Protein 4W68 (pdb70)

Solvent-accessible surface area: 11948 Å² total; per-residue (Å²): 148,108,30,17,0,67,23,65,48,32,31,137,27,114,42,57,53,60,20,134,0,17,2,67,9,22,39,174,6,20,90,146,14,2,6,0,0,1,17,12,27,109,52,112,9,8,74,8,0,0,0,7,4,74,36,129,79,138,44,80,117,42,78,57,19,128,62,0,171,80,49,5,58,12,54,19,52,72,99,138,40,11,2,40,0,60,0,47,65,1,86,52,124,1,29,1,39,0,3,0,0,0,5,44,191,42,159,91,3,41,139,2,67,11,85,63,1,13,17,3,0,78,22,20,88,0,44,5,55,136,128,101,28,3,0,61,18,66,50,32,36,115,20,88,50,60,64,60,41,130,0,23,1,70,7,13,38,119,3,6,61,160,0,0,0,0,0,2,16,7,32,116,50,118,9,10,82,8,0,0,0,0,13,15,53,0,37,149,82,90,160,38,90,51,20,116,65,0,170,81,38,4,51,5,41,25,43,57,100,136,49,9,1,31,0,52,0,60,58,2,94,51,136,2,32,2,31,0,2,0,0,0,4,46,174,35,108,88,9,40,139,0,71,18,103,57,1,7,16,3,1,60,20,23,87,0,41,6,34,130

Structure (mmCIF, N/CA/C/O backbone):
data_4W68
#
_entry.id   4W68
#
_cell.length_a   66.893
_cell.length_b   72.044
_cell.length_c   116.103
_cell.angle_alpha   90.00
_cell.angle_beta   90.00
_cell.angle_gamma   90.00
#
_symmetry.space_group_name_H-M   'C 2 2 21'
#
loop_
_entity.id
_entity.type
_entity.pdbx_description
1 polymer 'Single domain antibody'
2 non-polymer 'SULFATE ION'
3 water water
#
loop_
_atom_site.group_PDB
_atom_site.id
_atom_site.type_symbol
_atom_site.label_atom_id
_atom_site.label_alt_id
_atom_site.label_comp_id
_atom_site.label_asym_id
_atom_site.label_entity_id
_atom_site.label_seq_id
_atom_site.pdbx_PDB_ins_code
_atom_site.Cartn_x
_atom_site.Cartn_y
_atom_site.Cartn_z
_atom_site.occupancy
_atom_site.B_iso_or_equiv
_atom_site.auth_seq_id
_atom_site.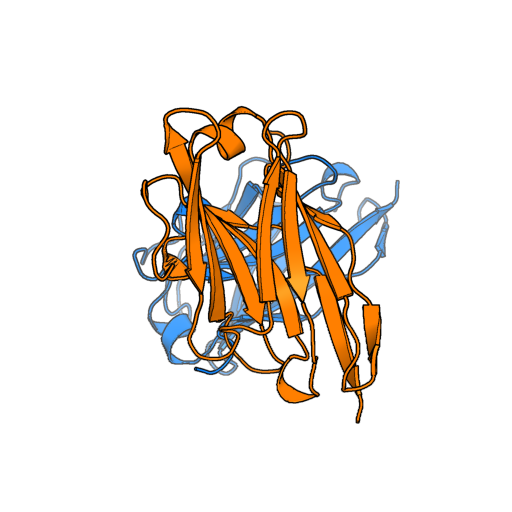auth_comp_id
_atom_site.auth_asym_id
_atom_site.auth_atom_id
_atom_site.pdbx_PDB_model_num
ATOM 1 N N . MET A 1 4 ? 16.914 30.325 8.338 1.00 31.03 0 MET B N 1
ATOM 2 C CA . MET A 1 4 ? 16.411 28.924 8.238 1.00 32.00 0 MET B CA 1
ATOM 3 C C . MET A 1 4 ? 16.090 28.418 9.640 1.00 30.76 0 MET B C 1
ATOM 4 O O . MET A 1 4 ? 16.934 28.493 10.539 1.00 29.82 0 MET B O 1
ATOM 9 N N . GLU A 1 5 ? 14.889 27.876 9.817 1.00 28.50 1 GLU B N 1
ATOM 10 C CA . GLU A 1 5 ? 14.485 27.315 11.101 1.00 29.62 1 GLU B CA 1
ATOM 11 C C . GLU A 1 5 ? 15.180 25.982 11.375 1.00 27.45 1 GLU B C 1
ATOM 12 O O . GLU A 1 5 ? 15.496 25.233 10.450 1.00 26.33 1 GLU B O 1
ATOM 18 N N . VAL A 1 6 ? 15.414 25.697 12.652 1.00 25.66 2 VAL B N 1
ATOM 19 C CA . VAL A 1 6 ? 16.062 24.455 13.071 1.00 25.14 2 VAL B CA 1
ATOM 20 C C . VAL A 1 6 ? 15.379 23.234 12.432 1.00 24.09 2 VAL B C 1
ATOM 21 O O . VAL A 1 6 ? 14.145 23.102 12.451 1.00 24.00 2 VAL B O 1
ATOM 25 N N . GLN A 1 7 ? 16.191 22.361 11.849 1.00 21.69 3 GLN B N 1
ATOM 26 C CA . GLN A 1 7 ? 15.650 21.194 11.171 1.00 21.39 3 GLN B CA 1
ATOM 27 C C . GLN A 1 7 ? 15.328 20.066 12.151 1.00 20.82 3 GLN B C 1
ATOM 28 O O . GLN A 1 7 ? 14.308 19.413 11.997 1.00 22.04 3 GLN B O 1
ATOM 34 N N . LEU A 1 8 ? 16.181 19.847 13.155 1.00 18.42 4 LEU B N 1
ATOM 35 C CA . LEU A 1 8 ? 16.088 18.633 13.979 1.00 17.37 4 LEU B CA 1
ATOM 36 C C . LEU A 1 8 ? 16.233 18.905 15.471 1.00 16.48 4 LEU B C 1
ATOM 37 O O . LEU A 1 8 ? 17.222 19.501 15.919 1.00 16.16 4 LEU B O 1
ATOM 42 N N . VAL A 1 9 ? 15.270 18.420 16.244 1.00 16.07 5 VAL B N 1
ATOM 43 C CA . VAL A 1 9 ? 15.234 18.671 17.697 1.00 16.25 5 VAL B CA 1
ATOM 44 C C . VAL A 1 9 ? 14.923 17.381 18.459 1.00 16.29 5 VAL B C 1
ATOM 45 O O . VAL A 1 9 ? 13.807 16.853 18.349 1.00 15.12 5 VAL B O 1
ATOM 49 N N . GLU A 1 10 ? 15.910 16.877 19.205 1.00 16.92 6 GLU B N 1
ATOM 50 C CA . GLU A 1 10 ? 15.738 15.684 20.037 1.00 18.14 6 GLU B CA 1
ATOM 51 C C . GLU A 1 10 ? 15.002 15.986 21.340 1.00 18.76 6 GLU B C 1
ATOM 52 O O . GLU A 1 10 ? 15.066 17.106 21.845 1.00 18.73 6 GLU B O 1
ATOM 58 N N . SER A 1 11 ? 14.323 14.964 21.877 1.00 18.42 7 SER B N 1
ATOM 59 C CA . SER A 1 11 ? 13.746 14.977 23.232 1.00 18.28 7 SER B CA 1
ATOM 60 C C . SER A 1 11 ? 14.043 13.611 23.887 1.00 18.04 7 SER B C 1
ATOM 61 O O . SER A 1 11 ? 14.293 12.620 23.185 1.00 16.20 7 SER B O 1
ATOM 64 N N . GLY A 1 12 ? 13.988 13.573 25.222 1.00 17.50 8 GLY B N 1
ATOM 65 C CA . GLY A 1 12 ? 14.185 12.342 25.984 1.00 17.30 8 GLY B CA 1
ATOM 66 C C . GLY A 1 12 ? 15.599 12.336 26.500 1.00 17.81 8 GLY B C 1
ATOM 67 O O . GLY A 1 12 ? 16.324 13.306 26.318 1.00 17.84 8 GLY B O 1
ATOM 68 N N . GLY A 1 13 ? 16.012 11.249 27.134 1.00 17.34 9 GLY B N 1
ATOM 69 C CA . GLY A 1 13 ? 17.409 11.142 27.580 1.00 16.99 9 GLY B CA 1
ATOM 70 C C . GLY A 1 13 ? 17.422 11.184 29.086 1.00 16.46 9 GLY B C 1
ATOM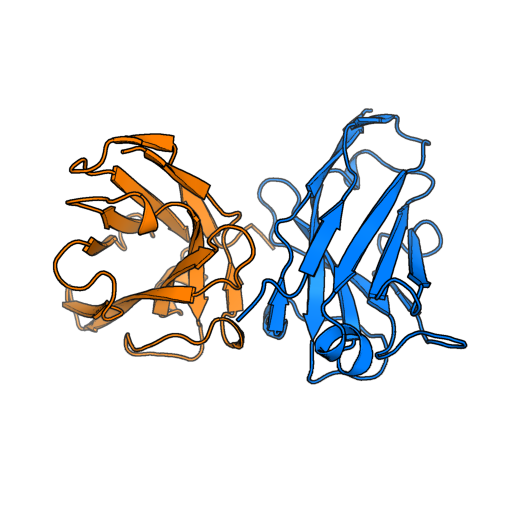 71 O O . GLY A 1 13 ? 16.443 11.581 29.699 1.00 17.38 9 GLY B O 1
ATOM 72 N N . GLY A 1 14 ? 18.505 10.752 29.699 1.00 16.79 10 GLY B N 1
ATOM 73 C CA . GLY A 1 14 ? 18.575 10.770 31.161 1.00 16.87 10 GLY B CA 1
ATOM 74 C C . GLY A 1 14 ? 19.278 9.546 31.711 1.00 17.09 10 GLY B C 1
ATOM 75 O O . GLY A 1 14 ? 19.911 8.785 30.964 1.00 16.75 10 GLY B O 1
ATOM 76 N N . LEU A 1 15 ? 19.145 9.340 33.015 1.00 16.86 11 LEU B N 1
ATOM 77 C CA . LEU A 1 15 ? 19.898 8.298 33.718 1.00 18.31 11 LEU B CA 1
ATOM 78 C C . LEU A 1 15 ? 19.035 7.060 33.965 1.00 18.21 11 LEU B C 1
ATOM 79 O O . LEU A 1 15 ? 17.948 7.177 34.526 1.00 18.27 11 LEU B O 1
ATOM 84 N N . VAL A 1 16 ? 19.500 5.890 33.519 1.00 18.11 12 VAL B N 1
ATOM 85 C CA . VAL A 1 16 ? 18.784 4.621 33.756 1.00 18.33 12 VAL B CA 1
ATOM 86 C C . VAL A 1 16 ? 19.732 3.523 34.262 1.00 19.01 12 VAL B C 1
ATOM 87 O O . VAL A 1 16 ? 20.944 3.708 34.266 1.00 18.37 12 VAL B O 1
ATOM 91 N N . GLN A 1 17 ? 19.188 2.389 34.700 1.00 20.09 13 GLN B N 1
ATOM 92 C CA . GLN A 1 17 ? 20.050 1.268 35.114 1.00 21.05 13 GLN B CA 1
ATOM 93 C C . GLN A 1 17 ? 20.110 0.191 34.033 1.00 19.90 13 GLN B C 1
ATOM 94 O O . GLN A 1 17 ? 19.220 0.100 33.188 1.00 19.11 13 GLN B O 1
ATOM 100 N N . ALA A 1 18 ? 21.181 -0.600 34.057 1.00 18.93 14 ALA B N 1
ATOM 101 C CA . ALA A 1 18 ? 21.330 -1.754 33.185 1.00 18.45 14 ALA B CA 1
ATOM 102 C C . ALA A 1 18 ? 20.029 -2.556 33.170 1.00 18.12 14 ALA B C 1
ATOM 103 O O . ALA A 1 18 ? 19.401 -2.748 34.210 1.00 18.18 14 ALA B O 1
ATOM 105 N N . GLY A 1 19 ? 19.609 -2.990 31.984 1.00 17.73 15 GLY B N 1
ATOM 106 C CA . GLY A 1 19 ? 18.354 -3.724 31.839 1.00 16.19 15 GLY B CA 1
ATOM 107 C C . GLY A 1 19 ? 17.155 -2.866 31.467 1.00 15.82 15 GLY B C 1
ATOM 108 O O . GLY A 1 19 ? 16.209 -3.360 30.864 1.00 15.90 15 GLY B O 1
ATOM 109 N N . ASP A 1 20 ? 17.203 -1.579 31.815 1.00 15.92 16 ASP B N 1
ATOM 110 C CA . ASP A 1 20 ? 16.104 -0.643 31.582 1.00 15.13 16 ASP B CA 1
ATOM 111 C C . ASP A 1 20 ? 15.873 -0.293 30.106 1.00 13.94 16 ASP B C 1
ATOM 112 O O . ASP A 1 20 ? 16.709 -0.560 29.239 1.00 12.99 16 ASP B O 1
ATOM 117 N N . SER A 1 21 ? 14.722 0.322 29.848 1.00 12.76 17 SER B N 1
ATOM 118 C CA . SER A 1 21 ? 14.396 0.879 28.540 1.00 11.98 17 SER B CA 1
ATOM 119 C C . SER A 1 21 ? 14.299 2.411 28.639 1.00 11.44 17 SER B C 1
ATOM 120 O O . SER A 1 21 ? 13.959 2.944 29.703 1.00 11.03 17 SER B O 1
ATOM 123 N N . LEU A 1 22 ? 14.591 3.089 27.523 1.00 10.88 18 LEU B N 1
ATOM 124 C CA . LEU A 1 22 ? 14.495 4.544 27.405 1.00 10.63 18 LEU B CA 1
ATOM 125 C C . LEU A 1 22 ? 14.119 4.888 25.972 1.00 10.39 18 LEU B C 1
ATOM 126 O O . LEU A 1 22 ? 14.686 4.330 25.027 1.00 10.14 18 LEU B O 1
ATOM 131 N N . ARG A 1 23 ? 13.196 5.831 25.807 1.00 10.28 19 ARG B N 1
ATOM 132 C CA . ARG A 1 23 ? 12.783 6.248 24.472 1.00 10.69 19 ARG B CA 1
ATOM 133 C C . ARG A 1 23 ? 13.340 7.627 24.115 1.00 10.45 19 ARG B C 1
ATOM 134 O O . ARG A 1 23 ? 13.183 8.574 24.870 1.00 10.47 19 ARG B O 1
ATOM 142 N N . LEU A 1 24 ? 13.975 7.737 22.958 1.00 10.13 20 LEU B N 1
ATOM 143 C CA . LEU A 1 24 ? 14.325 9.043 22.418 1.00 10.26 20 LEU B CA 1
ATOM 144 C C . LEU A 1 24 ? 13.341 9.359 21.311 1.00 10.33 20 LEU B C 1
ATOM 145 O O . LEU A 1 24 ? 12.721 8.458 20.731 1.00 10.28 20 LEU B O 1
ATOM 150 N N . SER A 1 25 ? 13.159 10.638 21.049 1.00 10.61 21 SER B N 1
ATOM 151 C CA . SER A 1 25 ? 12.416 11.056 19.856 1.00 11.24 21 SER B CA 1
ATOM 152 C C . SER A 1 25 ? 13.032 12.322 19.300 1.00 11.32 21 SER B C 1
ATOM 153 O O . SER A 1 25 ? 13.821 12.972 19.987 1.00 11.86 21 SER B O 1
ATOM 156 N N . ALA A 1 26 ? 12.666 12.667 18.066 1.00 11.86 22 ALA B N 1
ATOM 157 C CA . ALA A 1 26 ? 13.091 13.910 17.432 1.00 12.57 22 ALA B CA 1
ATOM 158 C C . ALA A 1 26 ? 12.065 14.393 16.418 1.00 13.50 22 ALA B C 1
ATOM 159 O O . ALA A 1 26 ? 11.495 13.596 15.681 1.00 13.69 22 ALA B O 1
ATOM 161 N N . THR A 1 27 ? 11.843 15.704 16.374 1.00 14.39 23 THR B N 1
ATOM 162 C CA . THR A 1 27 ? 11.017 16.300 15.334 1.00 15.41 23 THR B CA 1
ATOM 163 C C . THR A 1 27 ? 11.888 16.809 14.195 1.00 16.18 23 THR B C 1
ATOM 164 O O . THR A 1 27 ? 13.032 17.204 14.407 1.00 16.64 23 THR B O 1
ATOM 168 N N . ALA A 1 28 ? 11.352 16.775 12.983 1.00 16.85 24 ALA B N 1
ATOM 169 C CA . ALA A 1 28 ? 12.018 17.396 11.847 1.00 18.10 24 ALA B CA 1
ATOM 170 C C . ALA A 1 28 ? 11.019 18.310 11.166 1.00 19.55 24 ALA B C 1
ATOM 171 O O . ALA A 1 28 ? 9.821 18.057 11.240 1.00 19.40 24 ALA B O 1
ATOM 173 N N . SER A 1 29 ? 11.499 19.363 10.500 1.00 20.94 25 SER B N 1
ATOM 174 C CA . SER A 1 29 ? 10.622 20.171 9.653 1.00 22.48 25 SER B CA 1
ATOM 175 C C . SER A 1 29 ? 10.013 19.246 8.606 1.00 22.89 25 SER B C 1
ATOM 176 O O . SER A 1 29 ? 10.615 18.220 8.268 1.00 22.70 25 SER B O 1
ATOM 179 N N . GLY A 1 30 ? 8.829 19.598 8.100 1.00 22.43 26 GLY B N 1
ATOM 180 C CA . GLY A 1 30 ? 8.142 18.782 7.089 1.00 21.82 26 GLY B CA 1
ATOM 181 C C . GLY A 1 30 ? 8.995 18.464 5.875 1.00 22.23 26 GLY B C 1
ATOM 182 O O . GLY A 1 30 ? 9.016 17.316 5.398 1.00 21.85 26 GLY B O 1
ATOM 183 N N . ARG A 1 31 ? 9.699 19.481 5.375 1.00 21.96 27 ARG B N 1
ATOM 184 C CA . ARG A 1 31 ? 10.561 19.336 4.200 1.00 22.71 27 ARG B CA 1
ATOM 185 C C . ARG A 1 31 ? 11.710 18.357 4.423 1.00 21.23 27 ARG B C 1
ATOM 186 O O . ARG A 1 31 ? 11.937 17.475 3.596 1.00 20.17 27 ARG B O 1
ATOM 194 N N . THR A 1 32 ? 12.423 18.511 5.540 1.00 19.38 28 THR B N 1
ATOM 195 C CA . THR A 1 32 ? 13.516 17.607 5.868 1.00 18.65 28 THR B CA 1
ATOM 196 C C . THR A 1 32 ? 13.013 16.188 6.123 1.00 17.96 28 THR B C 1
ATOM 197 O O . THR A 1 32 ? 13.626 15.223 5.656 1.00 17.70 28 THR B O 1
ATOM 201 N N . PHE A 1 33 ? 11.888 16.067 6.834 1.00 16.97 29 PHE B N 1
ATOM 202 C CA . PHE A 1 33 ? 11.342 14.749 7.160 1.00 16.66 29 PHE B CA 1
ATOM 203 C C . PHE A 1 33 ? 11.041 13.963 5.879 1.00 16.38 29 PHE B C 1
ATOM 204 O O . PHE A 1 33 ? 11.438 12.800 5.745 1.00 15.47 29 PHE B O 1
ATOM 212 N N . SER A 1 34 ? 10.350 14.606 4.943 1.00 15.68 30 SER B N 1
ATOM 213 C CA . SER A 1 34 ? 9.892 13.924 3.729 1.00 16.17 30 SER B CA 1
ATOM 214 C C . SER A 1 34 ? 11.008 13.680 2.711 1.00 16.29 30 SER B C 1
ATOM 215 O O . SER A 1 34 ? 10.854 12.854 1.815 1.00 16.54 30 SER B O 1
ATOM 218 N N . ARG A 1 35 ? 12.125 14.400 2.849 1.00 16.80 31 ARG B N 1
ATOM 219 C CA . ARG A 1 35 ? 13.224 14.340 1.880 1.00 16.97 31 ARG B CA 1
ATOM 220 C C . ARG A 1 35 ? 14.456 13.556 2.327 1.00 16.27 31 ARG B C 1
ATOM 221 O O . ARG A 1 35 ? 15.392 13.376 1.547 1.00 16.32 31 ARG B O 1
ATOM 229 N N . ALA A 1 36 ? 14.484 13.121 3.578 1.00 15.09 32 ALA B N 1
ATOM 230 C CA . ALA A 1 36 ? 15.683 12.482 4.109 1.00 14.16 32 ALA B CA 1
ATOM 231 C C . ALA A 1 36 ? 15.418 11.107 4.699 1.00 13.64 32 ALA B C 1
ATOM 232 O O . ALA A 1 36 ? 14.308 10.810 5.153 1.00 13.32 32 ALA B O 1
ATOM 234 N N . VAL A 1 37 ? 16.448 10.268 4.663 1.00 12.62 33 VAL B N 1
ATOM 235 C CA . VAL A 1 37 ? 16.515 9.074 5.502 1.00 12.40 33 VAL B CA 1
ATOM 236 C C . VAL A 1 37 ? 16.903 9.622 6.882 1.00 12.30 33 VAL B C 1
ATOM 237 O O . VAL A 1 37 ? 17.883 10.362 6.988 1.00 12.28 33 VAL B O 1
ATOM 241 N N . MET A 1 38 ? 16.111 9.293 7.904 1.00 12.89 34 MET B N 1
ATOM 242 C CA . MET A 1 38 ? 16.343 9.708 9.302 1.00 13.43 34 MET B CA 1
ATOM 243 C C . MET A 1 38 ? 17.097 8.611 10.049 1.00 12.12 34 MET B C 1
ATOM 244 O O . MET A 1 38 ? 16.841 7.415 9.859 1.00 11.60 34 MET B O 1
ATOM 249 N N . GLY A 1 39 ? 18.002 9.027 10.925 1.00 11.09 35 GLY B N 1
ATOM 250 C CA . GLY A 1 39 ? 18.856 8.097 11.652 1.00 10.46 35 GLY B CA 1
ATOM 251 C C . GLY A 1 39 ? 19.227 8.560 13.047 1.00 10.04 35 GLY B C 1
ATOM 252 O O . GLY A 1 39 ? 19.004 9.736 13.418 1.00 9.72 35 GLY B O 1
ATOM 253 N N . TRP A 1 40 ? 19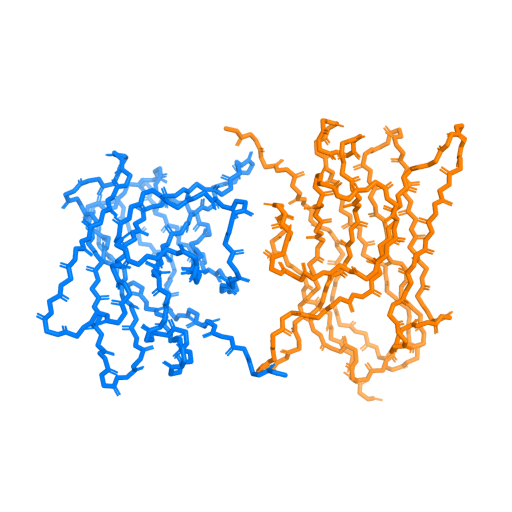.798 7.627 13.810 1.00 9.59 36 TRP B N 1
ATOM 254 C CA . TRP A 1 40 ? 20.389 7.903 15.119 1.00 9.54 36 TRP B CA 1
ATOM 255 C C . TRP A 1 40 ? 21.837 7.522 15.171 1.00 9.37 36 TRP B C 1
ATOM 256 O O . TRP A 1 40 ? 22.253 6.522 14.586 1.00 8.99 36 TRP B O 1
ATOM 267 N N . PHE A 1 41 ? 22.615 8.346 15.864 1.00 9.31 37 PHE B N 1
ATOM 268 C CA . PHE A 1 41 ? 24.025 8.104 16.114 1.00 9.75 37 PHE B CA 1
ATOM 269 C C . PHE A 1 41 ? 24.271 8.215 17.615 1.00 10.12 37 PHE B C 1
ATOM 270 O O . PHE A 1 41 ? 23.435 8.729 18.357 1.00 10.20 37 PHE B O 1
ATOM 278 N N . ARG A 1 42 ? 25.418 7.743 18.069 1.00 11.22 38 ARG B N 1
ATOM 279 C CA . ARG A 1 42 ? 25.813 7.953 19.460 1.00 11.93 38 ARG B CA 1
ATOM 280 C C . ARG A 1 42 ? 27.308 8.184 19.563 1.00 12.51 38 ARG B C 1
ATOM 281 O O . ARG A 1 42 ? 28.088 7.514 18.896 1.00 12.23 38 ARG B O 1
ATOM 289 N N . GLN A 1 43 ? 27.666 9.131 20.414 1.00 13.37 39 GLN B N 1
ATOM 290 C CA . GLN A 1 43 ? 29.030 9.502 20.694 1.00 13.70 39 GLN B CA 1
ATOM 291 C C . GLN A 1 43 ? 29.412 9.147 22.145 1.00 13.04 39 GLN B C 1
ATOM 292 O O . GLN A 1 43 ? 29.103 9.854 23.039 1.00 12.53 39 GLN B O 1
ATOM 298 N N . ALA A 1 44 ? 30.051 8.011 22.298 1.00 12.34 40 ALA B N 1
ATOM 299 C CA . ALA A 1 44 ? 30.503 7.595 23.613 1.00 12.58 40 ALA B CA 1
ATOM 300 C C . ALA A 1 44 ? 31.673 8.487 24.041 1.00 13.11 40 ALA B C 1
ATOM 301 O O . ALA A 1 44 ? 32.353 9.083 23.183 1.00 12.44 40 ALA B O 1
ATOM 303 N N . PRO A 1 45 ? 31.920 8.574 25.368 1.00 13.41 41 PRO B N 1
ATOM 304 C CA . PRO A 1 45 ? 33.039 9.342 25.893 1.00 13.22 41 PRO B CA 1
ATOM 305 C C . PRO A 1 45 ? 34.344 9.056 25.145 1.00 12.91 41 PRO B C 1
ATOM 306 O O . PRO A 1 45 ? 34.745 7.903 25.013 1.00 12.44 41 PRO B O 1
ATOM 310 N N . GLY A 1 46 ? 34.977 10.103 24.629 1.00 12.79 42 GLY B N 1
ATOM 311 C CA . GLY A 1 46 ? 36.267 9.958 23.946 1.00 13.39 42 GLY B CA 1
ATOM 312 C C . GLY A 1 46 ? 36.215 9.390 22.531 1.00 13.87 42 GLY B C 1
ATOM 313 O O . GLY A 1 46 ? 37.254 9.259 21.882 1.00 13.57 42 GLY B O 1
ATOM 314 N N . LYS A 1 47 ? 35.017 9.059 22.039 1.00 14.35 43 LYS B N 1
ATOM 315 C CA . LYS A 1 47 ? 34.874 8.372 20.742 1.00 15.24 43 LYS B CA 1
ATOM 316 C C . LYS A 1 47 ? 34.122 9.224 19.723 1.00 14.76 43 LYS B C 1
ATOM 317 O O . LYS A 1 47 ? 33.320 10.078 20.099 1.00 14.50 43 LYS B O 1
ATOM 323 N N . GLU A 1 48 ? 34.358 8.974 18.439 1.00 14.89 44 GLU B N 1
ATOM 324 C CA . GLU A 1 48 ? 33.569 9.623 17.370 1.00 15.33 44 GLU B CA 1
ATOM 325 C C . GLU A 1 48 ? 32.131 9.127 17.371 1.00 15.01 44 GLU B C 1
ATOM 326 O O . GLU A 1 48 ? 31.863 8.017 17.854 1.00 15.51 44 GLU B O 1
ATOM 332 N N . ARG A 1 49 ? 31.201 9.930 16.851 1.00 14.93 45 ARG B N 1
ATOM 333 C CA . ARG A 1 49 ? 29.809 9.467 16.753 1.00 14.59 45 ARG B CA 1
ATOM 334 C C . ARG A 1 49 ? 29.700 8.290 15.782 1.00 14.45 45 ARG B C 1
ATOM 335 O O . ARG A 1 49 ? 30.261 8.322 14.671 1.00 14.08 45 ARG B O 1
ATOM 343 N N . GLU A 1 50 ? 29.027 7.244 16.247 1.00 13.59 46 GLU B N 1
ATOM 344 C CA . GLU A 1 50 ? 28.867 5.997 15.498 1.00 13.71 46 GLU B CA 1
ATOM 345 C C . GLU A 1 50 ? 27.397 5.732 15.118 1.00 11.95 46 GLU B C 1
ATOM 346 O O . GLU A 1 50 ? 26.493 6.049 15.879 1.00 11.97 46 GLU B O 1
ATOM 352 N N . PHE A 1 51 ? 27.176 5.162 13.939 1.00 10.74 47 PHE B N 1
ATOM 353 C CA . PHE A 1 51 ? 25.832 4.826 13.465 1.00 9.86 47 PHE B CA 1
ATOM 354 C C . PHE A 1 51 ? 25.094 3.873 14.415 1.00 9.28 47 PHE B C 1
ATOM 355 O O . PHE A 1 51 ? 25.679 2.904 14.912 1.00 8.82 47 PHE B O 1
ATOM 363 N N . VAL A 1 52 ? 23.816 4.176 14.677 1.00 8.85 48 VAL B N 1
ATOM 364 C CA . VAL A 1 52 ? 22.943 3.321 15.498 1.00 8.48 48 VAL B CA 1
ATOM 365 C C . VAL A 1 52 ? 21.824 2.652 14.669 1.00 8.25 48 VAL B C 1
ATOM 366 O O . VAL A 1 52 ? 21.775 1.424 14.570 1.00 7.98 48 VAL B O 1
ATOM 370 N N . ALA A 1 53 ? 20.957 3.445 14.045 1.00 7.98 49 ALA B N 1
ATOM 371 C CA . ALA A 1 53 ? 19.865 2.891 13.233 1.00 7.97 49 ALA B CA 1
ATOM 372 C C . ALA A 1 53 ? 19.404 3.948 12.248 1.00 8.04 49 ALA B C 1
ATOM 373 O O . ALA A 1 53 ? 19.675 5.138 12.437 1.00 8.05 49 ALA B O 1
ATOM 375 N N . ALA A 1 54 ? 18.728 3.506 11.196 1.00 7.92 50 ALA B N 1
ATOM 376 C CA . ALA A 1 54 ? 18.121 4.409 10.230 1.00 8.06 50 ALA B CA 1
ATOM 377 C C . ALA A 1 54 ? 16.774 3.868 9.766 1.00 8.04 50 ALA B C 1
ATOM 378 O O . ALA A 1 54 ? 16.502 2.642 9.843 1.00 7.81 50 ALA B O 1
ATOM 380 N N . ILE A 1 55 ? 15.930 4.785 9.292 1.00 8.02 51 ILE B N 1
ATOM 381 C CA . ILE A 1 55 ? 14.606 4.440 8.808 1.00 8.25 51 ILE B CA 1
ATOM 382 C C . ILE A 1 55 ? 14.246 5.344 7.621 1.00 8.38 51 ILE B C 1
ATOM 383 O O . ILE A 1 55 ? 14.500 6.545 7.639 1.00 8.52 51 ILE B O 1
ATOM 388 N N . SER A 1 56 ? 13.684 4.753 6.579 1.00 8.47 52 SER B N 1
ATOM 389 C CA . SER A 1 56 ? 13.317 5.483 5.382 1.00 8.53 52 SER B CA 1
ATOM 390 C C . SER A 1 56 ? 11.862 5.202 5.072 1.00 8.62 52 SER B C 1
ATOM 391 O O . SER A 1 56 ? 11.396 4.074 5.253 1.00 8.74 52 SER B O 1
ATOM 394 N N . ALA A 1 57 ? 11.143 6.221 4.604 1.00 8.82 53 ALA B N 1
ATOM 395 C CA . ALA A 1 57 ? 9.769 6.044 4.132 1.00 8.95 53 ALA B CA 1
ATOM 396 C C . ALA A 1 57 ? 9.771 5.137 2.902 1.00 8.98 53 ALA B C 1
ATOM 397 O O . ALA A 1 57 ? 10.699 5.201 2.094 1.00 8.88 53 ALA B O 1
ATOM 399 N N . ALA A 1 58 ? 8.764 4.269 2.795 1.00 8.87 54 ALA B N 1
ATOM 400 C CA . ALA A 1 58 ? 8.501 3.496 1.568 1.00 8.91 54 ALA B CA 1
ATOM 401 C C . ALA A 1 58 ? 7.042 3.763 1.152 1.00 8.95 54 ALA B C 1
ATOM 402 O O . ALA A 1 58 ? 6.326 4.450 1.877 1.00 9.02 54 ALA B O 1
ATOM 404 N N . PRO A 1 59 ? 6.601 3.258 -0.020 1.00 8.93 55 PRO B N 1
ATOM 405 C CA . PRO A 1 59 ? 5.245 3.612 -0.474 1.00 8.82 55 PRO B CA 1
ATOM 406 C C . PRO A 1 59 ? 4.134 3.227 0.499 1.00 8.92 55 PRO B C 1
ATOM 407 O O . PRO A 1 59 ? 4.163 2.133 1.073 1.00 8.64 55 PRO B O 1
ATOM 411 N N . GLY A 1 60 ? 3.184 4.147 0.684 1.00 8.87 56 GLY B N 1
ATOM 412 C CA . GLY A 1 60 ? 2.048 3.960 1.594 1.00 8.76 56 GLY B CA 1
ATOM 413 C C . GLY A 1 60 ? 2.448 4.162 3.041 1.00 8.69 56 GLY B C 1
ATOM 414 O O . GLY A 1 60 ? 3.153 5.116 3.374 1.00 8.50 56 GLY B O 1
ATOM 415 N N . THR A 1 61 ? 2.007 3.265 3.912 1.00 8.60 57 THR B N 1
ATOM 416 C CA . THR A 1 61 ? 2.378 3.358 5.340 1.00 8.87 57 THR B CA 1
ATOM 417 C C . THR A 1 61 ? 3.735 2.692 5.623 1.00 8.79 57 THR B C 1
ATOM 418 O O . THR A 1 61 ? 4.166 2.589 6.785 1.00 9.09 57 THR B O 1
ATOM 422 N N . ALA A 1 62 ? 4.404 2.229 4.572 1.00 8.60 58 ALA B N 1
ATOM 423 C CA . ALA A 1 62 ? 5.588 1.371 4.734 1.00 8.58 58 ALA B CA 1
ATOM 424 C C . ALA A 1 62 ? 6.826 2.156 5.174 1.00 8.68 58 ALA B C 1
ATOM 425 O O . ALA A 1 62 ? 6.930 3.350 4.910 1.00 8.56 58 ALA B O 1
ATOM 427 N N . TYR A 1 63 ? 7.750 1.457 5.842 1.00 8.81 59 TYR B N 1
ATOM 428 C CA . TYR A 1 63 ? 9.053 1.978 6.193 1.00 8.82 59 TYR B CA 1
ATOM 429 C C . TYR A 1 63 ? 10.087 0.861 6.063 1.00 8.77 59 TYR B C 1
ATOM 430 O O . TYR A 1 63 ? 9.766 -0.312 6.252 1.00 8.45 59 TYR B O 1
ATOM 439 N N . TYR A 1 64 ? 11.324 1.233 5.734 1.00 8.47 60 TYR B N 1
ATOM 440 C CA . TYR A 1 64 ? 12.420 0.288 5.786 1.00 8.36 60 TYR B CA 1
ATOM 441 C C . TYR A 1 64 ? 13.315 0.670 6.959 1.00 8.30 60 TYR B C 1
ATOM 442 O O . TYR A 1 64 ? 13.562 1.840 7.183 1.00 8.31 60 TYR B O 1
ATOM 451 N N . ALA A 1 65 ? 13.772 -0.314 7.726 1.00 8.20 61 ALA B N 1
ATOM 452 C CA . ALA A 1 65 ? 14.591 -0.025 8.903 1.00 8.35 61 ALA B CA 1
ATOM 453 C C . ALA A 1 65 ? 15.879 -0.816 8.806 1.00 8.48 61 ALA B C 1
ATOM 454 O O . ALA A 1 65 ? 15.881 -1.939 8.285 1.00 8.23 61 ALA B O 1
ATOM 456 N N . PHE A 1 66 ? 16.970 -0.225 9.300 1.00 8.65 62 PHE B N 1
ATOM 457 C CA . PHE A 1 66 ? 18.299 -0.854 9.280 1.00 9.04 62 PHE B CA 1
ATOM 458 C C . PHE A 1 66 ? 19.042 -0.512 10.575 1.00 9.16 62 PHE B C 1
ATOM 459 O O . PHE A 1 66 ? 19.118 0.671 10.962 1.00 9.13 62 PHE B O 1
ATOM 467 N N . TYR A 1 67 ? 19.597 -1.535 11.225 1.00 9.19 63 TYR B N 1
ATOM 468 C CA . TYR A 1 67 ? 20.270 -1.384 12.510 1.00 9.59 63 TYR B CA 1
ATOM 469 C C . TYR A 1 67 ? 21.735 -1.804 12.438 1.00 10.18 63 TYR B C 1
ATOM 470 O O . TYR A 1 67 ? 22.089 -2.773 11.740 1.00 9.77 63 TYR B O 1
ATOM 479 N N . ALA A 1 68 ? 22.571 -1.075 13.172 1.00 10.41 64 ALA B N 1
ATOM 480 C CA . ALA A 1 68 ? 23.939 -1.497 13.446 1.00 11.33 64 ALA B CA 1
ATOM 481 C C . ALA A 1 68 ? 23.938 -2.782 14.269 1.00 11.77 64 ALA B C 1
ATOM 482 O O . ALA 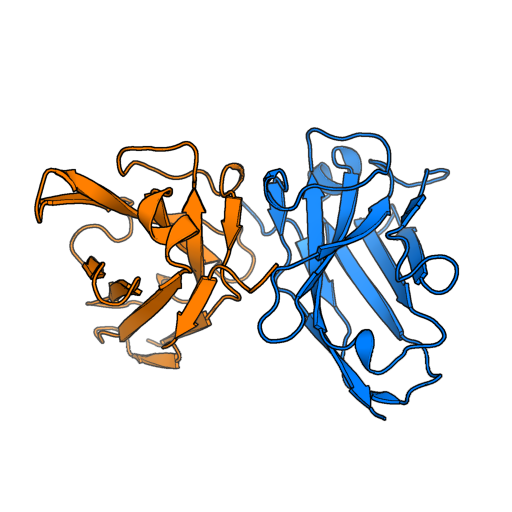A 1 68 ? 23.024 -3.025 15.070 1.00 11.69 64 ALA B O 1
ATOM 484 N N . ASP A 1 69 ? 24.966 -3.605 14.071 1.00 12.74 65 ASP B N 1
ATOM 485 C CA . ASP A 1 69 ? 25.080 -4.912 14.768 1.00 13.36 65 ASP B CA 1
ATOM 486 C C . ASP A 1 69 ? 25.062 -4.801 16.293 1.00 13.25 65 ASP B C 1
ATOM 487 O O . ASP A 1 69 ? 24.496 -5.656 16.980 1.00 13.07 65 ASP B O 1
ATOM 492 N N . SER A 1 70 ? 25.650 -3.730 16.817 1.00 13.30 66 SER B N 1
ATOM 493 C CA . SER A 1 70 ? 25.768 -3.523 18.284 1.00 13.33 66 SER B CA 1
ATOM 494 C C . SER A 1 70 ? 24.436 -3.308 19.017 1.00 13.39 66 SER B C 1
ATOM 495 O O . SER A 1 70 ? 24.372 -3.456 20.236 1.00 13.54 66 SER B O 1
ATOM 498 N N . VAL A 1 71 ? 23.382 -2.936 18.283 1.00 13.03 67 VAL B N 1
ATOM 499 C CA . VAL A 1 71 ? 22.087 -2.604 18.894 1.00 13.46 67 VAL B CA 1
ATOM 500 C C . VAL A 1 71 ? 20.918 -3.426 18.318 1.00 14.14 67 VAL B C 1
ATOM 501 O O . VAL A 1 71 ? 19.787 -3.322 18.771 1.00 14.19 67 VAL 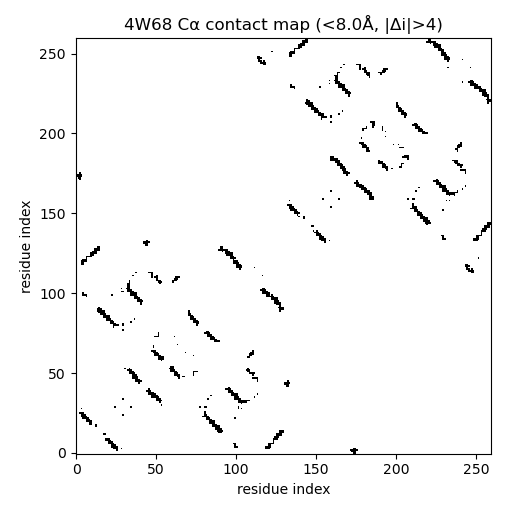B O 1
ATOM 505 N N . ARG A 1 72 ? 21.222 -4.225 17.306 1.00 15.78 68 ARG B N 1
ATOM 506 C CA . ARG A 1 72 ? 20.290 -5.135 16.644 1.00 16.55 68 ARG B CA 1
ATOM 507 C C . ARG A 1 72 ? 19.394 -5.861 17.668 1.00 15.78 68 ARG B C 1
ATOM 508 O O . ARG A 1 72 ? 19.894 -6.413 18.645 1.00 14.92 68 ARG B O 1
ATOM 516 N N . GLY A 1 73 ? 18.082 -5.860 17.453 1.00 14.50 69 GLY B N 1
ATOM 517 C CA . GLY A 1 73 ? 17.179 -6.601 18.339 1.00 13.86 69 GLY B CA 1
ATOM 518 C C . GLY A 1 73 ? 16.734 -5.857 19.588 1.00 13.63 69 GLY B C 1
ATOM 519 O O . GLY A 1 73 ? 15.562 -5.938 19.977 1.00 13.98 69 GLY B O 1
ATOM 520 N N . ARG A 1 74 ? 17.659 -5.122 20.208 1.00 12.66 70 ARG B N 1
ATOM 521 C CA . ARG A 1 74 ? 17.396 -4.434 21.472 1.00 12.37 70 ARG B CA 1
ATOM 522 C C . ARG A 1 74 ? 16.721 -3.079 21.262 1.00 11.87 70 ARG B C 1
ATOM 523 O O . ARG A 1 74 ? 16.038 -2.604 22.156 1.00 11.76 70 ARG B O 1
ATOM 531 N N . PHE A 1 75 ? 16.940 -2.450 20.101 1.00 11.54 71 PHE B N 1
ATOM 532 C CA . PHE A 1 75 ? 16.385 -1.110 19.818 1.00 11.35 71 PHE B CA 1
ATOM 533 C C . PHE A 1 75 ? 15.347 -1.228 18.707 1.00 11.49 71 PHE B C 1
ATOM 534 O O . PHE A 1 75 ? 15.438 -2.130 17.878 1.00 11.80 71 PHE B O 1
ATOM 542 N N . SER A 1 76 ? 14.372 -0.320 18.685 1.00 11.21 72 SER B N 1
ATOM 543 C CA . SER A 1 76 ? 13.375 -0.271 17.611 1.00 11.13 72 SER B CA 1
ATOM 544 C C . SER A 1 76 ? 13.265 1.185 17.173 1.00 10.51 72 SER B C 1
ATOM 545 O O . SER A 1 76 ? 13.061 2.076 17.991 1.00 10.20 72 SER B O 1
ATOM 548 N N . ILE A 1 77 ? 13.411 1.408 15.880 1.00 9.79 73 ILE B N 1
ATOM 549 C CA . ILE A 1 77 ? 13.275 2.731 15.318 1.00 9.52 73 ILE B CA 1
ATOM 550 C C . ILE A 1 77 ? 11.919 2.790 14.625 1.00 9.47 73 ILE B C 1
ATOM 551 O O . ILE A 1 77 ? 11.445 1.779 14.093 1.00 9.36 73 ILE B O 1
ATOM 556 N N . SER A 1 78 ? 11.284 3.958 14.669 1.00 9.55 74 SER B N 1
ATOM 557 C CA . SER A 1 78 ? 9.966 4.154 14.060 1.00 10.02 74 SER B CA 1
ATOM 558 C C . SER A 1 78 ? 9.779 5.623 13.727 1.00 10.31 74 SER B C 1
ATOM 559 O O . SER A 1 78 ? 10.549 6.460 14.173 1.00 10.74 74 SER B O 1
ATOM 562 N N . ALA A 1 79 ? 8.774 5.920 12.911 1.00 10.85 75 ALA B N 1
ATOM 563 C CA . ALA A 1 79 ? 8.480 7.299 12.507 1.00 11.00 75 ALA B CA 1
ATOM 564 C C . ALA A 1 79 ? 6.984 7.477 12.333 1.00 11.79 75 ALA B C 1
ATOM 565 O O . ALA A 1 79 ? 6.246 6.500 12.090 1.00 11.29 75 ALA B O 1
ATOM 567 N N . ASP A 1 80 ? 6.543 8.728 12.462 1.00 12.71 76 ASP B N 1
ATOM 568 C CA . ASP A 1 80 ? 5.143 9.099 12.347 1.00 14.06 76 ASP B CA 1
ATOM 569 C C . ASP A 1 80 ? 5.108 10.390 11.545 1.00 14.97 76 ASP B C 1
ATOM 570 O O . ASP A 1 80 ? 5.481 11.450 12.058 1.00 15.11 76 ASP B O 1
ATOM 575 N N . SER A 1 81 ? 4.689 10.298 10.285 1.00 16.03 77 SER B N 1
ATOM 576 C CA . SER A 1 81 ? 4.734 11.455 9.385 1.00 17.73 77 SER B CA 1
ATOM 577 C C . SER A 1 81 ? 3.675 12.513 9.721 1.00 18.09 77 SER B C 1
ATOM 578 O O . SER A 1 81 ? 3.840 13.673 9.377 1.00 19.33 77 SER B O 1
ATOM 581 N N . ALA A 1 82 ? 2.610 12.117 10.404 1.00 18.84 78 ALA B N 1
ATOM 582 C CA . ALA A 1 82 ? 1.594 13.077 10.859 1.00 19.84 78 ALA B CA 1
ATOM 583 C C . ALA A 1 82 ? 2.201 14.057 11.861 1.00 19.98 78 ALA B C 1
ATOM 584 O O . ALA A 1 82 ? 1.745 15.199 11.983 1.00 20.45 78 ALA B O 1
ATOM 586 N N . LYS A 1 83 ? 3.248 13.615 12.555 1.00 18.98 79 LYS B N 1
ATOM 587 C CA . LYS A 1 83 ? 3.918 14.448 13.546 1.00 18.69 79 LYS B CA 1
ATOM 588 C C . LYS A 1 83 ? 5.335 14.822 13.165 1.00 17.39 79 LYS B C 1
ATOM 589 O O . LYS A 1 83 ? 6.047 15.393 13.988 1.00 17.90 79 LYS B O 1
ATOM 595 N N . ASN A 1 84 ? 5.747 14.487 11.940 1.00 16.31 80 ASN B N 1
ATOM 596 C CA . ASN A 1 84 ? 7.151 14.602 11.500 1.00 15.56 80 ASN B CA 1
ATOM 597 C C . ASN A 1 84 ? 8.142 14.193 12.593 1.00 14.84 80 ASN B C 1
ATOM 598 O O . ASN A 1 84 ? 9.128 14.888 12.834 1.00 14.48 80 ASN B O 1
ATOM 603 N N . THR A 1 85 ? 7.868 13.077 13.266 1.00 14.04 81 THR B N 1
ATOM 604 C CA . THR A 1 85 ? 8.703 12.646 14.380 1.00 13.45 81 THR B CA 1
ATOM 605 C C . THR A 1 85 ? 9.345 11.279 14.115 1.00 13.13 81 THR B C 1
ATOM 606 O O . THR A 1 85 ? 8.747 10.417 13.466 1.00 13.40 81 THR B O 1
ATOM 610 N N . VAL A 1 86 ? 10.582 11.105 14.569 1.00 12.46 82 VAL B N 1
ATOM 611 C CA . VAL A 1 86 ? 11.243 9.793 14.526 1.00 12.06 82 VAL B CA 1
ATOM 612 C C . VAL A 1 86 ? 11.484 9.386 15.982 1.00 11.63 82 VAL B C 1
ATOM 613 O O . VAL A 1 86 ? 11.676 10.246 16.850 1.00 11.00 82 VAL B O 1
ATOM 617 N N . TYR A 1 87 ? 11.435 8.088 16.242 1.00 11.38 83 TYR B N 1
ATOM 618 C CA . TYR A 1 87 ? 11.563 7.565 17.594 1.00 11.19 83 TYR B CA 1
ATOM 619 C C . TYR A 1 87 ? 12.638 6.500 17.640 1.00 11.02 83 TYR B C 1
ATOM 620 O O . TYR A 1 87 ? 12.802 5.723 16.690 1.00 11.21 83 TYR B O 1
ATOM 629 N N . LEU A 1 88 ? 13.362 6.453 18.751 1.00 10.71 84 LEU B N 1
ATOM 630 C CA . LEU A 1 88 ? 14.240 5.328 19.046 1.00 10.12 84 LEU B CA 1
ATOM 631 C C . LEU A 1 88 ? 13.907 4.730 20.423 1.00 10.07 84 LEU B C 1
ATOM 632 O O . LEU A 1 88 ? 14.165 5.342 21.462 1.00 9.86 84 LEU B O 1
ATOM 637 N N . GLN A 1 89 ? 13.316 3.537 20.434 1.00 9.90 85 GLN B N 1
ATOM 638 C CA . GLN A 1 89 ? 13.046 2.870 21.706 1.00 9.93 85 GLN B CA 1
ATOM 639 C C . GLN A 1 89 ? 14.196 1.921 21.987 1.00 10.18 85 GLN B C 1
ATOM 640 O O . GLN A 1 89 ? 14.415 0.949 21.247 1.00 10.10 85 GLN B O 1
ATOM 646 N N . MET A 1 90 ? 14.919 2.214 23.064 1.00 10.51 86 MET B N 1
ATOM 647 C CA . MET A 1 90 ? 16.060 1.406 23.465 1.00 11.34 86 MET B CA 1
ATOM 648 C C . MET A 1 90 ? 15.661 0.522 24.628 1.00 11.48 86 MET B C 1
ATOM 649 O O . MET A 1 90 ? 15.080 1.006 25.593 1.00 11.49 86 MET B O 1
ATOM 654 N N . ASN A 1 91 ? 15.981 -0.766 24.520 1.00 11.78 87 ASN B N 1
ATOM 655 C CA . ASN A 1 91 ? 15.664 -1.759 25.556 1.00 12.20 87 ASN B CA 1
ATOM 656 C C . ASN A 1 91 ? 16.922 -2.535 25.986 1.00 12.42 87 ASN B C 1
ATOM 657 O O . ASN A 1 91 ? 17.937 -2.479 25.301 1.00 11.88 87 ASN B O 1
ATOM 662 N N . SER A 1 92 ? 16.837 -3.277 27.099 1.00 12.85 88 SER B N 1
ATOM 663 C CA . SER A 1 92 ? 17.978 -4.029 27.650 1.00 13.10 88 SER B CA 1
ATOM 664 C C . SER A 1 92 ? 19.271 -3.202 27.578 1.00 13.04 88 SER B C 1
ATOM 665 O O . SER A 1 92 ? 20.281 -3.664 27.038 1.00 12.66 88 SER B O 1
ATOM 668 N N . LEU A 1 93 ? 19.222 -1.980 28.103 1.00 13.28 89 LEU B N 1
ATOM 669 C CA . LEU A 1 93 ? 20.347 -1.048 28.024 1.00 14.24 89 LEU B CA 1
ATOM 670 C C . LEU A 1 93 ? 21.507 -1.499 28.919 1.00 15.28 89 LEU B C 1
ATOM 671 O O . LEU A 1 93 ? 21.290 -2.001 30.014 1.00 15.90 89 LEU B O 1
ATOM 676 N N . LYS A 1 94 ? 22.728 -1.337 28.443 1.00 16.20 90 LYS B N 1
ATOM 677 C CA . LYS A 1 94 ? 23.876 -1.673 29.262 1.00 18.04 90 LYS B CA 1
ATOM 678 C C . LYS A 1 94 ? 24.828 -0.484 29.383 1.00 18.22 90 LYS B C 1
ATOM 679 O O . LYS A 1 94 ? 24.708 0.474 28.611 1.00 16.37 90 LYS B O 1
ATOM 685 N N . PRO A 1 95 ? 25.759 -0.528 30.368 1.00 18.27 91 PRO B N 1
ATOM 686 C CA . PRO A 1 95 ? 26.743 0.553 30.518 1.00 18.64 91 PRO B CA 1
ATOM 687 C C . PRO A 1 95 ? 27.386 0.966 29.192 1.00 18.09 91 PRO B C 1
ATOM 688 O O . PRO A 1 95 ? 27.486 2.163 28.912 1.00 17.93 91 PRO B O 1
ATOM 692 N N . GLU A 1 96 ? 27.787 -0.014 28.381 1.00 18.05 92 GLU B N 1
ATOM 693 C CA . GLU A 1 96 ? 28.331 0.230 27.032 1.00 18.23 92 GLU B CA 1
ATOM 694 C C . GLU A 1 96 ? 27.466 1.120 26.114 1.00 16.53 92 GLU B C 1
ATOM 695 O O . GLU A 1 96 ? 27.961 1.644 25.120 1.00 15.57 92 GLU B O 1
ATOM 701 N N . ASP A 1 97 ? 26.183 1.281 26.438 1.00 15.01 93 ASP B N 1
ATOM 702 C CA . ASP A 1 97 ? 25.284 2.126 25.627 1.00 13.52 93 ASP B CA 1
ATOM 703 C C . ASP A 1 97 ? 25.330 3.614 26.006 1.00 12.85 93 ASP B C 1
ATOM 704 O O . ASP A 1 97 ? 24.724 4.453 25.329 1.00 12.13 93 ASP B O 1
ATOM 709 N N . THR A 1 98 ? 26.036 3.930 27.095 1.00 12.04 94 THR B N 1
ATOM 710 C CA . THR A 1 98 ? 26.174 5.311 27.579 1.00 11.48 94 THR B CA 1
ATOM 711 C C . THR A 1 98 ? 26.776 6.201 26.485 1.00 10.99 94 THR B C 1
ATOM 712 O O . THR A 1 98 ? 27.812 5.875 25.904 1.00 10.80 94 THR B O 1
ATOM 716 N N . ALA A 1 99 ? 26.100 7.312 26.188 1.00 10.52 95 ALA B N 1
ATOM 717 C CA . ALA A 1 99 ? 26.542 8.197 25.108 1.00 10.42 95 ALA B CA 1
ATOM 718 C C . ALA A 1 99 ? 25.647 9.407 24.991 1.00 10.13 95 ALA B C 1
ATOM 719 O O . ALA A 1 99 ? 24.540 9.429 25.550 1.00 9.68 95 ALA B O 1
ATOM 721 N N . VAL A 1 100 ? 26.135 10.402 24.242 1.00 9.98 96 VAL B N 1
ATOM 722 C CA . VAL A 1 100 ? 25.288 11.463 23.708 1.00 9.90 96 VAL B CA 1
ATOM 723 C C . VAL A 1 100 ? 24.696 10.911 22.409 1.00 9.85 96 VAL B C 1
ATOM 724 O O . VAL A 1 100 ? 25.422 10.509 21.499 1.00 9.78 96 VAL B O 1
ATOM 728 N N . TYR A 1 101 ? 23.370 10.866 22.342 1.00 9.70 97 TYR B N 1
ATOM 729 C CA . TYR A 1 101 ? 22.699 10.364 21.166 1.00 9.56 97 TYR B CA 1
ATOM 730 C C . TYR A 1 101 ? 22.222 11.520 20.293 1.00 9.60 97 TYR B C 1
ATOM 731 O O . TYR A 1 101 ? 21.674 12.493 20.810 1.00 9.49 97 TYR B O 1
ATOM 740 N N . TYR A 1 102 ? 22.422 11.389 18.980 1.00 9.46 98 TYR B N 1
ATOM 741 C CA . TYR A 1 102 ? 22.075 12.423 17.995 1.00 9.67 98 TYR B CA 1
ATOM 742 C C . TYR A 1 102 ? 21.134 11.871 16.943 1.00 9.42 98 TYR B C 1
ATOM 743 O O . TYR A 1 102 ? 21.379 10.786 16.402 1.00 9.18 98 TYR B O 1
ATOM 752 N N . VAL A 1 103 ? 20.078 12.617 16.629 1.00 9.29 99 VAL B N 1
ATOM 753 C CA . VAL A 1 103 ? 19.290 12.341 15.417 1.00 9.06 99 VAL B CA 1
ATOM 754 C C . VAL A 1 103 ? 20.032 12.921 14.211 1.00 9.23 99 VAL B C 1
ATOM 755 O O . VAL A 1 103 ? 20.792 13.897 14.351 1.00 9.18 99 VAL B O 1
ATOM 759 N N . ALA A 1 104 ? 19.810 12.332 13.037 1.00 9.16 100 ALA B N 1
ATOM 760 C CA . ALA A 1 104 ? 20.531 12.693 11.831 1.00 9.47 100 ALA B CA 1
ATOM 761 C C . ALA A 1 104 ? 19.597 12.567 10.617 1.00 10.01 100 ALA B C 1
ATOM 762 O O . ALA A 1 104 ? 18.679 11.727 10.614 1.00 9.65 100 ALA B O 1
ATOM 764 N N . ALA A 1 105 ? 19.833 13.409 9.604 1.00 10.19 101 ALA B N 1
ATOM 765 C CA . ALA A 1 105 ? 19.103 13.351 8.340 1.00 10.62 101 ALA B CA 1
ATOM 766 C C . ALA A 1 105 ? 20.101 13.382 7.199 1.00 11.16 101 ALA B C 1
ATOM 767 O O . ALA A 1 105 ? 21.054 14.205 7.185 1.00 11.07 101 ALA B O 1
ATOM 769 N N . ASP A 1 106 ? 19.885 12.471 6.258 1.00 11.57 102 ASP B N 1
ATOM 770 C CA . ASP A 1 106 ? 20.682 12.373 5.052 1.00 12.62 102 ASP B CA 1
ATOM 771 C C . ASP A 1 106 ? 19.718 12.500 3.878 1.00 13.63 102 ASP B C 1
ATOM 772 O O . ASP A 1 106 ? 18.898 11.601 3.641 1.00 13.05 102 ASP B O 1
ATOM 777 N N . LEU A 1 107 ? 19.827 13.626 3.161 1.00 14.29 103 LEU B N 1
ATOM 778 C CA . LEU A 1 107 ? 18.943 13.943 2.034 1.00 15.48 103 LEU B CA 1
ATOM 779 C C . LEU A 1 107 ? 19.269 13.196 0.743 1.00 16.19 103 LEU B C 1
ATOM 780 O O . LEU A 1 107 ? 18.452 13.186 -0.158 1.00 16.12 103 LEU B O 1
ATOM 785 N N . LYS A 1 108 ? 20.449 12.581 0.658 1.00 17.67 104 LYS B N 1
ATOM 786 C CA . LYS A 1 108 ? 20.887 11.868 -0.556 1.00 18.89 104 LYS B CA 1
ATOM 787 C C . LYS A 1 108 ? 20.418 10.413 -0.548 1.00 18.92 104 LYS B C 1
ATOM 788 O O . LYS A 1 108 ? 19.921 9.911 -1.554 1.00 18.77 104 LYS B O 1
ATOM 794 N N . MET A 1 109 ? 20.554 9.743 0.591 1.00 17.98 105 MET B N 1
ATOM 795 C CA . MET A 1 109 ? 20.019 8.389 0.734 1.00 17.56 105 MET B CA 1
ATOM 796 C C . MET A 1 109 ? 18.503 8.351 0.541 1.00 16.15 105 MET B C 1
ATOM 797 O O . MET A 1 109 ? 17.808 9.288 0.916 1.00 15.80 105 MET B O 1
ATOM 802 N N . GLN A 1 110 ? 18.008 7.248 -0.015 1.00 15.65 106 GLN B N 1
ATOM 803 C CA . GLN A 1 110 ? 16.574 6.997 -0.195 1.00 15.07 106 GLN B CA 1
ATOM 804 C C . GLN A 1 110 ? 16.080 5.795 0.620 1.00 14.17 106 GLN B C 1
ATOM 805 O O . GLN A 1 110 ? 14.890 5.702 0.945 1.00 13.73 106 GLN B O 1
ATOM 811 N N . VAL A 1 111 ? 16.990 4.859 0.902 1.00 12.47 107 VAL B N 1
ATOM 812 C CA . VAL A 1 111 ? 16.660 3.635 1.605 1.00 11.55 107 VAL B CA 1
ATOM 813 C C . VAL A 1 111 ? 17.572 3.487 2.823 1.00 10.96 107 VAL B C 1
ATOM 814 O O . VAL A 1 111 ? 18.791 3.710 2.721 1.00 10.74 107 VAL B O 1
ATOM 818 N N . ALA A 1 112 ? 16.983 3.124 3.964 1.00 10.17 108 ALA B N 1
ATOM 819 C CA . ALA A 1 112 ? 17.741 2.957 5.199 1.00 10.32 108 ALA B CA 1
ATOM 820 C C . ALA A 1 112 ? 18.869 1.930 4.983 1.00 10.42 108 ALA B C 1
ATOM 821 O O . ALA A 1 112 ? 18.638 0.838 4.454 1.00 9.91 108 ALA B O 1
ATOM 823 N N . ALA A 1 113 ? 20.075 2.339 5.359 1.00 10.61 109 ALA B N 1
ATOM 824 C CA . ALA A 1 113 ? 21.291 1.539 5.276 1.00 11.54 109 ALA B CA 1
ATOM 825 C C . ALA A 1 113 ? 22.245 2.094 6.331 1.00 12.14 109 ALA B C 1
ATOM 826 O O . ALA A 1 113 ? 21.870 2.991 7.097 1.00 12.43 109 ALA B O 1
ATOM 828 N N . TYR A 1 114 ? 23.471 1.572 6.378 1.00 13.01 110 TYR B N 1
ATOM 829 C CA . TYR A 1 114 ? 24.477 2.086 7.301 1.00 13.80 110 TYR B CA 1
ATOM 830 C C . TYR A 1 114 ? 24.701 3.545 6.903 1.00 13.96 110 TYR B C 1
ATOM 831 O O . TYR A 1 114 ? 24.941 3.842 5.737 1.00 13.48 110 TYR B O 1
ATOM 840 N N . MET A 1 115 ? 24.587 4.466 7.849 1.00 14.30 111 MET B N 1
ATOM 841 C CA . MET A 1 115 ? 24.846 5.868 7.527 1.00 15.19 111 MET B CA 1
ATOM 842 C C . MET A 1 115 ? 26.233 6.279 8.028 1.00 15.44 111 MET B C 1
ATOM 843 O O . MET A 1 115 ? 26.519 6.172 9.226 1.00 15.11 111 MET B O 1
ATOM 848 N N . ASN A 1 116 ? 27.088 6.745 7.121 1.00 15.98 112 ASN B N 1
ATOM 849 C CA . ASN A 1 116 ? 28.359 7.353 7.530 1.00 17.47 112 ASN B CA 1
ATOM 850 C C . ASN A 1 116 ? 28.097 8.748 8.080 1.00 16.68 112 ASN B C 1
ATOM 851 O O . ASN A 1 116 ? 27.457 9.589 7.423 1.00 15.76 112 ASN B O 1
ATOM 856 N N . GLN A 1 117 ? 28.576 8.984 9.297 1.00 16.93 113 GLN B N 1
ATOM 857 C CA . GLN A 1 117 ? 28.387 10.270 9.950 1.00 17.88 113 GLN B CA 1
ATOM 858 C C . GLN A 1 117 ? 28.878 11.435 9.082 1.00 17.22 113 GLN B C 1
ATOM 859 O O . GLN A 1 117 ? 28.316 12.521 9.143 1.00 16.40 113 GLN B O 1
ATOM 865 N N . ARG A 1 118 ? 29.890 11.186 8.245 1.00 17.55 114 ARG B N 1
ATOM 866 C CA . ARG A 1 118 ? 30.486 12.226 7.399 1.00 17.93 114 ARG B CA 1
ATOM 867 C C . ARG A 1 118 ? 29.561 12.693 6.273 1.00 17.55 114 ARG B C 1
ATOM 868 O O . ARG A 1 118 ? 29.781 13.754 5.683 1.00 18.19 114 ARG B O 1
ATOM 876 N N . SER A 1 119 ? 28.520 11.906 5.990 1.00 17.11 115 SER B N 1
ATOM 877 C CA . SER A 1 119 ? 27.559 12.182 4.905 1.00 16.55 115 SER B CA 1
ATOM 878 C C . SER A 1 119 ? 26.267 12.813 5.412 1.00 15.68 115 SER B C 1
ATOM 879 O O . SER A 1 119 ? 25.392 13.175 4.628 1.00 15.43 115 SER B O 1
ATOM 882 N N . VAL A 1 120 ? 26.134 12.929 6.728 1.00 14.89 116 VAL B N 1
ATOM 883 C CA . VAL A 1 120 ? 24.919 13.479 7.318 1.00 13.77 116 VAL B CA 1
ATOM 884 C C . VAL A 1 120 ? 24.777 14.965 6.964 1.00 13.74 116 VAL B C 1
ATOM 885 O O . VAL A 1 120 ? 25.743 15.732 7.071 1.00 13.47 116 VAL B O 1
ATOM 889 N N . ASP A 1 121 ? 23.583 15.352 6.510 1.00 13.54 117 ASP B N 1
ATOM 890 C CA . ASP A 1 121 ? 23.293 16.745 6.132 1.00 13.81 117 ASP B CA 1
ATOM 891 C C . ASP A 1 121 ? 22.931 17.624 7.335 1.00 14.45 117 ASP B C 1
ATOM 892 O O . ASP A 1 121 ? 23.450 18.751 7.475 1.00 14.22 117 ASP B O 1
ATOM 897 N N . TYR A 1 122 ? 22.035 17.112 8.179 1.00 14.34 118 TYR B N 1
ATOM 898 C CA . TYR A 1 122 ? 21.580 17.823 9.374 1.00 15.07 118 TYR B CA 1
ATOM 899 C C . TYR A 1 122 ? 21.675 16.966 10.632 1.00 14.29 118 TYR B C 1
ATOM 900 O O . TYR A 1 122 ? 21.411 15.759 10.590 1.00 12.89 118 TYR B O 1
ATOM 909 N N . TRP A 1 123 ? 22.045 17.613 11.744 1.00 13.64 119 TRP B N 1
ATOM 910 C CA . TRP A 1 123 ? 22.132 16.974 13.066 1.00 12.78 119 TRP B CA 1
ATOM 911 C C . TRP A 1 123 ? 21.249 17.636 14.073 1.00 12.82 119 TRP B C 1
ATOM 912 O O . TRP A 1 123 ? 21.008 18.847 14.001 1.00 12.66 119 TRP B O 1
ATOM 923 N N . GLY A 1 124 ? 20.781 16.853 15.041 1.00 12.47 120 GLY B N 1
ATOM 924 C CA . GLY A 1 124 ? 20.203 17.392 16.258 1.00 13.19 120 GLY B CA 1
ATOM 925 C C . GLY A 1 124 ? 21.269 17.948 17.196 1.00 13.80 120 GLY B C 1
ATOM 926 O O . GLY A 1 124 ? 22.461 18.037 16.843 1.00 13.41 120 GLY B O 1
ATOM 927 N N . GLN A 1 125 ? 20.839 18.335 18.392 1.00 15.00 121 GLN B N 1
ATOM 928 C CA . GLN A 1 125 ? 21.727 18.972 19.357 1.00 15.86 121 GLN B CA 1
ATOM 929 C C . GLN A 1 125 ? 22.368 17.96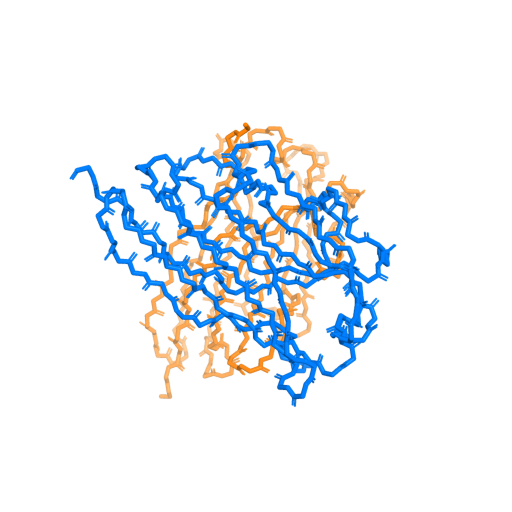2 20.319 1.00 14.88 121 GLN B C 1
ATOM 930 O O . GLN A 1 125 ? 23.316 18.271 21.016 1.00 13.46 121 GLN B O 1
ATOM 936 N N . GLY A 1 126 ? 21.867 16.732 20.304 1.00 14.12 122 GLY B N 1
ATOM 937 C CA . GLY A 1 126 ? 22.464 15.669 21.091 1.00 13.86 122 GLY B CA 1
ATOM 938 C C . GLY A 1 126 ? 21.724 15.537 22.392 1.00 14.05 122 GLY B C 1
ATOM 939 O O . GLY A 1 126 ? 21.242 16.531 22.944 1.00 13.56 122 GLY B O 1
ATOM 940 N N . THR A 1 127 ? 21.597 14.308 22.872 1.00 13.61 123 THR B N 1
ATOM 941 C CA . THR A 1 127 ? 20.964 14.100 24.170 1.00 14.66 123 THR B CA 1
ATOM 942 C C . THR A 1 127 ? 21.666 12.975 24.947 1.00 13.99 123 THR B C 1
ATOM 943 O O . THR A 1 127 ? 21.892 11.886 24.423 1.00 13.24 123 THR B O 1
ATOM 947 N N . GLN A 1 128 ? 22.042 13.282 26.186 1.00 13.85 124 GLN B N 1
ATOM 948 C CA . GLN A 1 128 ? 22.787 12.362 27.047 1.00 13.60 124 GLN B CA 1
ATOM 949 C C . GLN A 1 128 ? 21.925 11.191 27.507 1.00 12.97 124 GLN B C 1
ATOM 950 O O . GLN A 1 128 ? 20.829 11.387 28.020 1.00 12.98 124 GLN B O 1
ATOM 956 N N . VAL A 1 129 ? 22.431 9.976 27.317 1.00 12.81 125 VAL B N 1
ATOM 957 C CA . VAL A 1 129 ? 21.845 8.786 27.921 1.00 13.11 125 VAL B CA 1
ATOM 958 C C . VAL A 1 129 ? 22.936 8.079 28.740 1.00 13.44 125 VAL B C 1
ATOM 959 O O . VAL A 1 129 ? 23.990 7.743 28.211 1.00 13.03 125 VAL B O 1
ATOM 963 N N . THR A 1 130 ? 22.674 7.875 30.028 1.00 13.67 126 THR B N 1
ATOM 964 C CA . THR A 1 130 ? 23.636 7.216 30.918 1.00 14.60 126 THR B CA 1
ATOM 965 C C . THR A 1 130 ? 23.004 5.968 31.514 1.00 15.20 126 THR B C 1
ATOM 966 O O . THR A 1 130 ? 21.891 6.009 32.043 1.00 15.08 126 THR B O 1
ATOM 970 N N . VAL A 1 131 ? 23.720 4.859 31.391 1.00 16.73 127 VAL B N 1
ATOM 971 C CA . VAL A 1 131 ? 23.295 3.581 31.947 1.00 19.17 127 VAL B CA 1
ATOM 972 C C . VAL A 1 131 ? 24.365 3.107 32.936 1.00 20.20 127 VAL B C 1
ATOM 973 O O . VAL A 1 131 ? 25.490 2.841 32.546 1.00 19.75 127 VAL B O 1
ATOM 977 N N . SER A 1 132 ? 24.014 3.019 34.213 1.00 23.59 128 SER B N 1
ATOM 978 C CA . SER A 1 132 ? 24.964 2.573 35.228 1.00 27.17 128 SER B CA 1
ATOM 979 C C . SER A 1 132 ? 24.733 1.102 35.550 1.00 29.77 128 SER B C 1
ATOM 980 O O . SER A 1 132 ? 23.627 0.593 35.356 1.00 28.74 128 SER B O 1
ATOM 983 N N . SER A 1 133 ? 25.770 0.429 36.037 1.00 32.98 129 SER B N 1
ATOM 984 C CA . SER A 1 133 ? 25.673 -0.984 36.382 1.00 37.02 129 SER B CA 1
ATOM 985 C C . SER A 1 133 ? 24.692 -1.206 37.528 1.00 39.47 129 SER B C 1
ATOM 986 O O . SER A 1 133 ? 24.103 -2.280 37.655 1.00 43.01 129 SER B O 1
ATOM 990 N N . MET B 1 4 ? 37.393 4.692 16.591 1.00 22.81 0 MET A N 1
ATOM 991 C CA . MET B 1 4 ? 38.072 5.993 16.296 1.00 23.74 0 MET A CA 1
ATOM 992 C C . MET B 1 4 ? 37.842 7.004 17.440 1.00 22.98 0 MET A C 1
ATOM 993 O O . MET B 1 4 ? 36.717 7.159 17.932 1.00 22.52 0 MET A O 1
ATOM 998 N N . GLU B 1 5 ? 38.922 7.665 17.864 1.00 21.70 1 GLU A N 1
ATOM 999 C CA . GLU B 1 5 ? 38.880 8.702 18.890 1.00 20.79 1 GLU A CA 1
ATOM 1000 C C . GLU B 1 5 ? 38.042 9.899 18.413 1.00 18.54 1 GLU A C 1
ATOM 1001 O O . GLU B 1 5 ? 37.982 10.183 17.206 1.00 17.58 1 GLU A O 1
ATOM 1007 N N . VAL B 1 6 ? 37.402 10.589 19.359 1.00 16.23 2 VAL A N 1
ATOM 1008 C CA . VAL B 1 6 ? 36.719 11.859 19.068 1.00 14.84 2 VAL A CA 1
ATOM 1009 C C . VAL B 1 6 ? 37.671 12.843 18.348 1.00 13.65 2 VAL A C 1
ATOM 1010 O O . VAL B 1 6 ? 38.818 12.986 18.740 1.00 13.16 2 VAL A O 1
ATOM 1014 N N . GLN B 1 7 ? 37.211 13.463 17.262 1.00 12.79 3 GLN A N 1
ATOM 1015 C CA . GLN B 1 7 ? 38.094 14.340 16.464 1.00 13.02 3 GLN A CA 1
ATOM 1016 C C . GLN B 1 7 ? 38.191 15.781 17.018 1.00 12.89 3 GLN A C 1
ATOM 1017 O O . GLN B 1 7 ? 39.283 16.370 17.026 1.00 13.18 3 GLN A O 1
ATOM 1023 N N . LEU B 1 8 ? 37.062 16.327 17.497 1.00 12.05 4 LEU A N 1
ATOM 1024 C CA . LEU B 1 8 ? 36.966 17.721 17.940 1.00 11.78 4 LEU A CA 1
ATOM 1025 C C . LEU B 1 8 ? 36.282 17.832 19.295 1.00 11.59 4 LEU A C 1
ATOM 1026 O O . LEU B 1 8 ? 35.217 17.236 19.507 1.00 11.50 4 LEU A O 1
ATOM 1031 N N . VAL B 1 9 ? 36.896 18.589 20.203 1.00 11.17 5 VAL A N 1
ATOM 1032 C CA . VAL B 1 9 ? 36.358 18.803 21.565 1.00 11.11 5 VAL A CA 1
ATOM 1033 C C . VAL B 1 9 ? 36.490 20.278 21.955 1.00 11.00 5 VAL A C 1
ATOM 1034 O O . VAL B 1 9 ? 37.617 20.801 22.070 1.00 10.95 5 VAL A O 1
ATOM 1038 N N . GLU B 1 10 ? 35.350 20.941 22.161 1.00 11.11 6 GLU A N 1
ATOM 1039 C CA . GLU B 1 10 ? 35.327 22.364 22.555 1.00 10.92 6 GLU A CA 1
ATOM 1040 C C . GLU B 1 10 ? 35.617 22.502 24.045 1.00 10.78 6 GLU A C 1
ATOM 1041 O O . GLU B 1 10 ? 35.371 21.567 24.799 1.00 10.30 6 GLU A O 1
ATOM 1047 N N . SER B 1 11 ? 36.129 23.676 24.439 1.00 10.22 7 SER A N 1
ATOM 1048 C CA . SER B 1 11 ? 36.288 24.092 25.835 1.00 10.30 7 SER A CA 1
ATOM 1049 C C . SER B 1 11 ? 35.863 25.550 25.901 1.00 9.90 7 SER A C 1
ATOM 1050 O O . SER B 1 11 ? 36.037 26.297 24.923 1.00 9.49 7 SER A O 1
ATOM 1053 N N . GLY B 1 12 ? 35.302 25.956 27.035 1.00 9.49 8 GLY A N 1
ATOM 1054 C CA . GLY B 1 12 ? 34.982 27.372 27.249 1.00 9.39 8 GLY A CA 1
ATOM 1055 C C . GLY B 1 12 ? 33.506 27.590 27.009 1.00 9.40 8 GLY A C 1
ATOM 1056 O O . GLY B 1 12 ? 32.822 26.684 26.530 1.00 9.72 8 GLY A O 1
ATOM 1057 N N . GLY B 1 13 ? 33.012 28.781 27.342 1.00 9.01 9 GLY A N 1
ATOM 1058 C CA . GLY B 1 13 ? 31.601 29.101 27.188 1.00 9.08 9 GLY A CA 1
ATOM 1059 C C . GLY B 1 13 ? 31.059 29.832 28.413 1.00 9.08 9 GLY A C 1
ATOM 1060 O O . GLY B 1 13 ? 31.808 30.165 29.338 1.00 8.64 9 GLY A O 1
ATOM 1061 N N . GLY B 1 14 ? 29.753 30.075 28.418 1.00 9.27 10 GLY A N 1
ATOM 1062 C CA . GLY B 1 14 ? 29.088 30.660 29.580 1.00 9.39 10 GLY A CA 1
ATOM 1063 C C . GLY B 1 14 ? 28.260 31.893 29.276 1.00 9.75 10 GLY A C 1
ATOM 1064 O O . GLY B 1 14 ? 27.823 32.119 28.142 1.00 9.75 10 GLY A O 1
ATOM 1065 N N . LEU B 1 15 ? 28.017 32.685 30.310 1.00 10.08 11 LEU A N 1
ATOM 1066 C CA . LEU B 1 15 ? 27.242 33.909 30.165 1.00 10.29 11 LEU A CA 1
ATOM 1067 C C . LEU B 1 15 ? 28.130 35.126 30.339 1.00 10.16 11 LEU A C 1
ATOM 1068 O O . LEU B 1 15 ? 28.852 35.258 31.342 1.00 10.26 11 LEU A O 1
ATOM 1073 N N . VAL B 1 16 ? 28.077 36.012 29.351 1.00 10.22 12 VAL A N 1
ATOM 1074 C CA . VAL B 1 16 ? 28.774 37.299 29.402 1.00 10.12 12 VAL A CA 1
ATOM 1075 C C . VAL B 1 16 ? 27.750 38.438 29.204 1.00 10.37 12 VAL A C 1
ATOM 1076 O O . VAL B 1 16 ? 26.563 38.182 28.891 1.00 10.22 12 VAL A O 1
ATOM 1080 N N . GLN B 1 17 ? 28.201 39.676 29.387 1.00 10.44 13 GLN A N 1
ATOM 1081 C CA . GLN B 1 17 ? 27.349 40.864 29.153 1.00 10.69 13 GLN A CA 1
ATOM 1082 C C . GLN B 1 17 ? 27.607 41.469 27.783 1.00 10.97 13 GLN A C 1
ATOM 1083 O O . GLN B 1 17 ? 28.732 41.451 27.303 1.00 10.81 13 GLN A O 1
ATOM 1089 N N . ALA B 1 18 ? 26.559 42.012 27.167 1.00 11.41 14 ALA A N 1
ATOM 1090 C CA . ALA B 1 18 ? 26.673 42.795 25.932 1.00 11.71 14 ALA A CA 1
ATOM 1091 C C . ALA B 1 18 ? 27.831 43.792 26.018 1.00 12.16 14 ALA A C 1
ATOM 1092 O O . ALA B 1 18 ? 27.974 44.527 27.019 1.00 12.27 14 ALA A O 1
ATOM 1094 N N . GLY B 1 19 ? 28.664 43.811 24.982 1.00 12.05 15 GLY A N 1
ATOM 1095 C CA . GLY B 1 19 ? 29.898 44.614 25.024 1.00 11.96 15 GLY A CA 1
ATOM 1096 C C . GLY B 1 19 ? 31.156 43.851 25.430 1.00 12.09 15 GLY A C 1
ATOM 1097 O O . GLY B 1 19 ? 32.273 44.263 25.074 1.00 12.24 15 GLY A O 1
ATOM 1098 N N . ASP B 1 20 ? 30.987 42.751 26.175 1.00 11.88 16 ASP A N 1
ATOM 1099 C CA . ASP B 1 20 ? 32.102 41.934 26.678 1.00 11.76 16 ASP A CA 1
ATOM 1100 C C . ASP B 1 20 ? 32.711 41.093 25.555 1.00 11.36 16 ASP A C 1
ATOM 1101 O O . ASP B 1 20 ? 32.232 41.091 24.414 1.00 11.05 16 ASP A O 1
ATOM 1106 N N . SER B 1 21 ? 33.729 40.317 25.902 1.00 11.10 17 SER A N 1
ATOM 1107 C CA . SER B 1 21 ? 34.344 39.416 24.939 1.00 10.86 17 SER A CA 1
ATOM 1108 C C . SER B 1 21 ? 34.501 38.013 25.535 1.00 10.57 17 SER A C 1
ATOM 1109 O O . SER B 1 21 ? 34.415 37.839 26.758 1.00 10.71 17 SER A O 1
ATOM 1112 N N . LEU B 1 22 ? 34.742 37.024 24.669 1.00 9.86 18 LEU A N 1
ATOM 1113 C CA . LEU B 1 22 ? 35.024 35.661 25.101 1.00 9.24 18 LEU A CA 1
ATOM 1114 C C . LEU B 1 22 ? 35.717 34.912 23.985 1.00 9.00 18 LEU A C 1
ATOM 1115 O O . LEU B 1 22 ? 35.286 34.958 22.831 1.00 8.84 18 LEU A O 1
ATOM 1120 N N . ARG B 1 23 ? 36.785 34.208 24.336 1.00 8.86 19 ARG A N 1
ATOM 1121 C CA . ARG B 1 23 ? 37.433 33.292 23.408 1.00 8.86 19 ARG A CA 1
ATOM 1122 C C . ARG B 1 23 ? 37.109 31.843 23.782 1.00 8.67 19 ARG A C 1
ATOM 1123 O O . ARG B 1 23 ? 37.245 31.441 24.942 1.00 8.82 19 ARG A O 1
ATOM 1131 N N . LEU B 1 24 ? 36.657 31.080 22.793 1.00 8.53 20 LEU A N 1
ATOM 1132 C CA . LEU B 1 24 ? 36.494 29.628 22.917 1.00 8.74 20 LEU A CA 1
ATOM 1133 C C . LEU B 1 24 ? 37.695 28.905 22.312 1.00 8.72 20 LEU A C 1
ATOM 1134 O O . LEU B 1 24 ? 38.405 29.481 21.495 1.00 8.50 20 LEU A O 1
ATOM 1139 N N . SER B 1 25 ? 37.905 27.648 22.701 1.00 8.61 21 SER A N 1
ATOM 1140 C CA . SER B 1 25 ? 38.918 26.818 22.048 1.00 9.22 21 SER A CA 1
ATOM 1141 C C . SER B 1 25 ? 38.359 25.441 21.665 1.00 9.55 21 SER A C 1
ATOM 1142 O O . SER B 1 25 ? 37.273 25.041 22.122 1.00 9.31 21 SER A O 1
ATOM 1145 N N . ALA B 1 26 ? 39.094 24.730 20.819 1.00 9.77 22 ALA A N 1
ATOM 1146 C CA . ALA B 1 26 ? 38.753 23.346 20.503 1.00 10.53 22 ALA A CA 1
ATOM 1147 C C . ALA B 1 26 ? 40.039 22.619 20.169 1.00 11.28 22 ALA A C 1
ATOM 1148 O O . ALA B 1 26 ? 40.915 23.193 19.519 1.00 11.75 22 ALA A O 1
ATOM 1150 N N . THR B 1 27 ? 40.174 21.386 20.652 1.00 11.81 23 THR A N 1
ATOM 1151 C CA . THR B 1 27 ? 41.259 20.514 20.216 1.00 12.61 23 THR A CA 1
ATOM 1152 C C . THR B 1 27 ? 40.762 19.652 19.068 1.00 12.99 23 THR A C 1
ATOM 1153 O O . THR B 1 27 ? 39.582 19.280 19.037 1.00 13.11 23 THR A O 1
ATOM 1157 N N . ALA B 1 28 ? 41.659 19.384 18.115 1.00 13.09 24 ALA A N 1
ATOM 1158 C CA . ALA B 1 28 ? 41.444 18.464 17.007 1.00 13.28 24 ALA A CA 1
ATOM 1159 C C . ALA B 1 28 ? 42.524 17.390 17.074 1.00 14.06 24 ALA A C 1
ATOM 1160 O O . ALA B 1 28 ? 43.639 17.662 17.552 1.00 13.96 24 ALA A O 1
ATOM 1162 N N . SER B 1 29 ? 42.211 16.185 16.601 1.00 14.51 25 SER A N 1
ATOM 1163 C CA . SER B 1 29 ? 43.233 15.155 16.419 1.00 15.62 25 SER A CA 1
ATOM 1164 C C . SER B 1 29 ? 44.354 15.694 15.524 1.00 16.22 25 SER A C 1
ATOM 1165 O O . SER B 1 29 ? 44.150 16.648 14.760 1.00 15.43 25 SER A O 1
ATOM 1168 N N . GLY B 1 30 ? 45.529 15.069 15.602 1.00 16.92 26 GLY A N 1
ATOM 1169 C CA . GLY B 1 30 ? 46.675 15.490 14.791 1.00 17.74 26 GLY A CA 1
ATOM 1170 C C . GLY B 1 30 ? 46.343 15.457 13.313 1.00 18.95 26 GLY A C 1
ATOM 1171 O O . GLY B 1 30 ? 46.661 16.394 12.585 1.00 19.10 26 GLY A O 1
ATOM 1172 N N . ARG B 1 31 ? 45.667 14.384 12.891 1.00 20.19 27 ARG A N 1
ATOM 1173 C CA . ARG B 1 31 ? 45.336 14.147 11.490 1.00 21.30 27 ARG A CA 1
ATOM 1174 C C . ARG B 1 31 ? 44.387 15.206 10.947 1.00 19.77 27 ARG A C 1
ATOM 1175 O O . ARG B 1 31 ? 44.623 15.751 9.881 1.00 19.31 27 ARG A O 1
ATOM 1183 N N . THR B 1 32 ? 43.305 15.478 11.678 1.00 18.34 28 THR A N 1
ATOM 1184 C CA . THR B 1 32 ? 42.304 16.447 11.248 1.00 17.08 28 THR A CA 1
ATOM 1185 C C . THR B 1 32 ? 42.847 17.883 11.227 1.00 16.35 28 THR A C 1
ATOM 1186 O O . THR B 1 32 ? 42.557 18.657 10.309 1.00 15.15 28 THR A O 1
ATOM 1190 N N . PHE B 1 33 ? 43.626 18.231 12.245 1.00 15.64 29 PHE A N 1
ATOM 1191 C CA . PHE B 1 33 ? 44.279 19.539 12.297 1.00 16.40 29 PHE A CA 1
ATOM 1192 C C . PHE B 1 33 ? 45.122 19.798 11.039 1.00 16.37 29 PHE A C 1
ATOM 1193 O O . PHE B 1 33 ? 45.062 20.885 10.463 1.00 17.26 29 PHE A O 1
ATOM 1201 N N . SER B 1 34 ? 45.888 18.787 10.623 1.00 17.44 30 SER A N 1
ATOM 1202 C CA . SER B 1 34 ? 46.751 18.837 9.433 1.00 17.67 30 SER A CA 1
ATOM 1203 C C . SER B 1 34 ? 45.978 18.854 8.113 1.00 17.16 30 SER A C 1
ATOM 1204 O O . SER B 1 34 ? 46.387 19.505 7.150 1.00 16.31 30 SER A O 1
ATOM 1207 N N . ARG B 1 35 ? 44.870 18.129 8.059 1.00 16.43 31 ARG A N 1
ATOM 1208 C CA . ARG B 1 35 ? 44.235 17.853 6.769 1.00 16.37 31 ARG A CA 1
ATOM 1209 C C . ARG B 1 35 ? 42.947 18.602 6.469 1.00 14.44 31 ARG A C 1
ATOM 1210 O O . ARG B 1 35 ? 42.454 18.529 5.342 1.00 13.72 31 ARG A O 1
ATOM 1218 N N . ALA B 1 36 ? 42.380 19.278 7.464 1.00 12.77 32 ALA A N 1
ATOM 1219 C CA . ALA B 1 36 ? 41.064 19.898 7.284 1.00 11.57 32 ALA A CA 1
ATOM 1220 C C . ALA B 1 36 ? 41.049 21.392 7.542 1.00 10.66 32 ALA A C 1
ATOM 1221 O O . ALA B 1 36 ? 41.753 21.881 8.436 1.00 9.81 32 ALA A O 1
ATOM 1223 N N . VAL B 1 37 ? 40.225 22.096 6.761 1.00 10.07 33 VAL A N 1
ATOM 1224 C CA . VAL B 1 37 ? 39.752 23.406 7.143 1.00 10.02 33 VAL A CA 1
ATOM 1225 C C . VAL B 1 37 ? 38.939 23.220 8.422 1.00 9.93 33 VAL A C 1
ATOM 1226 O O . VAL B 1 37 ? 38.092 22.334 8.516 1.00 9.78 33 VAL A O 1
ATOM 1230 N N . MET B 1 38 ? 39.242 24.021 9.427 1.00 9.83 34 MET A N 1
ATOM 1231 C CA . MET B 1 38 ? 38.463 23.980 10.650 1.00 9.96 34 MET A CA 1
ATOM 1232 C C . MET B 1 38 ? 37.696 25.265 10.780 1.00 9.83 34 MET A C 1
ATOM 1233 O O . MET B 1 38 ? 38.121 26.291 10.254 1.00 9.70 34 MET A O 1
ATOM 1238 N N . GLY B 1 39 ? 36.562 25.210 11.468 1.00 9.57 35 GLY A N 1
ATOM 1239 C CA . GLY B 1 39 ? 35.737 26.380 11.617 1.00 9.96 35 GLY A CA 1
ATOM 1240 C C . GLY B 1 39 ? 34.752 26.289 12.758 1.00 10.01 35 GLY A C 1
ATOM 1241 O O . GLY B 1 39 ? 34.707 25.280 13.477 1.00 10.22 35 GLY A O 1
ATOM 1242 N N . TRP B 1 40 ? 33.935 27.333 12.891 1.00 10.23 36 TRP A N 1
ATOM 1243 C CA . TRP B 1 40 ? 32.910 27.401 13.916 1.00 10.36 36 TRP A CA 1
ATOM 1244 C C . TRP B 1 40 ? 31.561 27.791 13.367 1.00 10.37 36 TRP A C 1
ATOM 1245 O O . TRP B 1 40 ? 31.440 28.713 12.532 1.00 10.20 36 TRP A O 1
ATOM 1256 N N . PHE B 1 41 ? 30.536 27.089 13.838 1.00 10.42 37 PHE A N 1
ATOM 1257 C CA . PHE B 1 41 ? 29.146 27.326 13.498 1.00 10.49 37 PHE A CA 1
ATOM 1258 C C . PHE B 1 41 ? 28.440 27.720 14.785 1.00 10.37 37 PHE A C 1
ATOM 1259 O O . PHE B 1 41 ? 28.975 27.535 15.861 1.00 9.89 37 PHE A O 1
ATOM 1267 N N . ARG B 1 42 ? 27.234 28.249 14.675 1.00 10.56 38 ARG A N 1
ATOM 1268 C CA . ARG B 1 42 ? 26.430 28.524 15.857 1.00 11.23 38 ARG A CA 1
ATOM 1269 C C . ARG B 1 42 ? 24.971 28.245 15.586 1.00 11.85 38 ARG A C 1
ATOM 1270 O O . ARG B 1 42 ? 24.505 28.421 14.453 1.00 12.14 38 ARG A O 1
ATOM 1278 N N . GLN B 1 43 ? 24.257 27.820 16.625 1.00 13.05 39 GLN A N 1
ATOM 1279 C CA . GLN B 1 43 ? 22.845 27.487 16.512 1.00 14.78 39 GLN A CA 1
ATOM 1280 C C . GLN B 1 43 ? 22.049 28.221 17.598 1.00 15.31 39 GLN A C 1
ATOM 1281 O O . GLN B 1 43 ? 22.133 27.879 18.779 1.00 14.66 39 GLN A O 1
ATOM 1287 N N . ALA B 1 44 ? 21.324 29.252 17.167 1.00 15.87 40 ALA A N 1
ATOM 1288 C CA . ALA B 1 44 ? 20.483 30.085 18.022 1.00 17.15 40 ALA A CA 1
ATOM 1289 C C . ALA B 1 44 ? 19.142 29.397 18.196 1.00 17.92 40 ALA A C 1
ATOM 1290 O O . ALA B 1 44 ? 18.771 28.556 17.360 1.00 17.40 40 ALA A O 1
ATOM 1292 N N . PRO B 1 45 ? 18.406 29.729 19.281 1.00 19.31 41 PRO A N 1
ATOM 1293 C CA . PRO B 1 45 ? 17.201 28.943 19.568 1.00 19.38 41 PRO A CA 1
ATOM 1294 C C . PRO B 1 45 ? 16.223 28.978 18.388 1.00 18.84 41 PRO A C 1
ATOM 1295 O O . PRO B 1 45 ? 16.010 30.031 17.778 1.00 17.41 41 PRO A O 1
ATOM 1299 N N . GLY B 1 46 ? 15.695 27.813 18.036 1.00 18.28 42 GLY A N 1
ATOM 1300 C CA . GLY B 1 46 ? 14.761 27.695 16.913 1.00 18.79 42 GLY A CA 1
ATOM 1301 C C . GLY B 1 46 ? 15.320 27.975 15.521 1.00 18.62 42 GLY A C 1
ATOM 1302 O O . GLY B 1 46 ? 14.552 28.060 14.565 1.00 19.07 42 GLY A O 1
ATOM 1303 N N . LYS B 1 47 ? 16.641 28.136 15.391 1.00 17.85 43 LYS A N 1
ATOM 1304 C CA . LYS B 1 47 ? 17.249 28.424 14.083 1.00 18.47 43 LYS A CA 1
ATOM 1305 C C . LYS B 1 47 ? 18.250 27.334 13.714 1.00 17.51 43 LYS A C 1
ATOM 1306 O O . LYS B 1 47 ? 18.810 26.703 14.593 1.00 16.61 43 LYS A O 1
ATOM 1312 N N . GLU B 1 48 ? 18.488 27.115 12.426 1.00 17.52 44 GLU A N 1
ATOM 1313 C CA . GLU B 1 48 ? 19.456 26.079 12.020 1.00 18.34 44 GLU A CA 1
ATOM 1314 C C . GLU B 1 48 ? 20.883 26.587 12.267 1.00 17.45 44 GLU A C 1
ATOM 1315 O O . GLU B 1 48 ? 21.097 27.798 12.365 1.00 17.19 44 GLU A O 1
ATOM 1321 N N . ARG B 1 49 ? 21.850 25.688 12.432 1.00 16.88 45 ARG A N 1
ATOM 1322 C CA . ARG B 1 49 ? 23.220 26.151 12.662 1.00 16.78 45 ARG A CA 1
ATOM 1323 C C . ARG B 1 49 ? 23.785 26.873 11.429 1.00 16.25 45 ARG A C 1
ATOM 1324 O O . ARG B 1 49 ? 23.592 26.447 10.291 1.00 16.00 45 ARG A O 1
ATOM 1332 N N . GLU B 1 50 ? 24.428 28.005 11.685 1.00 15.99 46 GLU A N 1
ATOM 1333 C CA . GLU B 1 50 ? 24.929 28.877 10.628 1.00 15.33 46 GLU A CA 1
ATOM 1334 C C . GLU B 1 50 ? 26.442 29.046 10.756 1.00 13.47 46 GLU A C 1
ATOM 1335 O O . GLU B 1 50 ? 26.991 28.991 11.848 1.00 12.80 46 GLU A O 1
ATOM 1341 N N . PHE B 1 51 ? 27.092 29.239 9.622 1.00 12.52 47 PHE A N 1
ATOM 1342 C CA . PHE B 1 51 ? 28.524 29.444 9.547 1.00 11.88 47 PHE A CA 1
ATOM 1343 C C . PHE B 1 51 ? 28.961 30.718 10.286 1.00 11.46 47 PHE A C 1
ATOM 1344 O O . PHE B 1 51 ? 28.313 31.749 10.167 1.00 10.82 47 PHE A O 1
ATOM 1352 N N . VAL B 1 52 ? 30.037 30.610 11.072 1.00 11.08 48 VAL A N 1
ATOM 1353 C CA . VAL B 1 52 ? 30.639 31.753 11.785 1.00 10.80 48 VAL A CA 1
ATOM 1354 C C . VAL B 1 52 ? 32.043 32.119 11.237 1.00 10.56 48 VAL A C 1
ATOM 1355 O O . VAL B 1 52 ? 32.292 33.273 10.905 1.00 10.46 48 VAL A O 1
ATOM 1359 N N . ALA B 1 53 ? 32.958 31.145 11.192 1.00 9.96 49 ALA A N 1
ATOM 1360 C CA . ALA B 1 53 ? 34.371 31.396 10.865 1.00 9.95 49 ALA A CA 1
ATOM 1361 C C . ALA B 1 53 ? 35.059 30.119 10.419 1.00 9.78 49 ALA A C 1
ATOM 1362 O O . ALA B 1 53 ? 34.658 29.026 10.806 1.00 10.17 49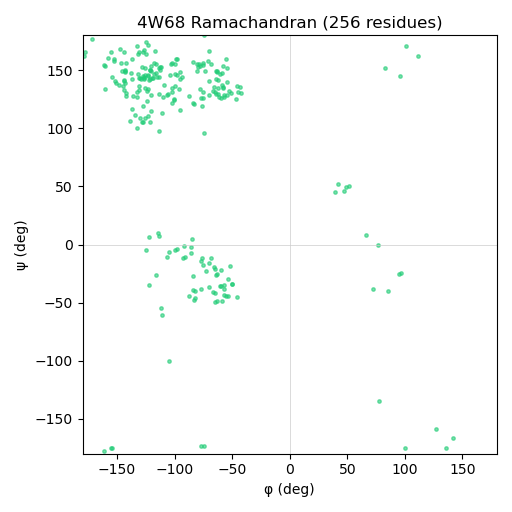 ALA A O 1
ATOM 1364 N N . ALA B 1 54 ? 36.097 30.265 9.607 1.00 9.30 50 ALA A N 1
ATOM 1365 C CA . ALA B 1 54 ? 36.874 29.139 9.104 1.00 9.00 50 ALA A CA 1
ATOM 1366 C C . ALA B 1 54 ? 38.339 29.560 9.041 1.00 8.67 50 ALA A C 1
ATOM 1367 O O . ALA B 1 54 ? 38.647 30.733 8.829 1.00 8.51 50 ALA A O 1
ATOM 1369 N N . ILE B 1 55 ? 39.222 28.588 9.223 1.00 8.32 51 ILE A N 1
ATOM 1370 C CA . ILE B 1 55 ? 40.653 28.784 9.117 1.00 8.27 51 ILE A CA 1
ATOM 1371 C C . ILE B 1 55 ? 41.214 27.691 8.197 1.00 8.36 51 ILE A C 1
ATOM 1372 O O . ILE B 1 55 ? 40.748 26.540 8.218 1.00 8.12 51 ILE A O 1
ATOM 1377 N N . SER B 1 56 ? 42.205 28.064 7.393 1.00 8.23 52 SER A N 1
ATOM 1378 C CA . SER B 1 56 ? 42.881 27.136 6.482 1.00 8.52 52 SER A CA 1
ATOM 1379 C C . SER B 1 56 ? 43.426 25.890 7.205 1.00 8.83 52 SER A C 1
ATOM 1380 O O . SER B 1 56 ? 43.765 25.934 8.397 1.00 8.62 52 SER A O 1
ATOM 1383 N N . ALA B 1 57 ? 43.505 24.786 6.460 1.00 9.31 53 ALA A N 1
ATOM 1384 C CA . ALA B 1 57 ? 44.031 23.517 6.968 1.00 9.85 53 ALA A CA 1
ATOM 1385 C C . ALA B 1 57 ? 45.466 23.701 7.458 1.00 10.38 53 ALA A C 1
ATOM 1386 O O . ALA B 1 57 ? 46.202 24.544 6.935 1.00 10.65 53 ALA A O 1
ATOM 1388 N N . ALA B 1 58 ? 45.845 22.939 8.480 1.00 10.89 54 ALA A N 1
ATOM 1389 C CA . ALA B 1 58 ? 47.209 22.959 9.049 1.00 11.39 54 ALA A CA 1
ATOM 1390 C C . ALA B 1 58 ? 47.700 24.371 9.392 1.00 11.89 54 ALA A C 1
ATOM 1391 O O . ALA B 1 58 ? 48.799 24.754 8.993 1.00 11.44 54 ALA A O 1
ATOM 1393 N N . PRO B 1 59 ? 46.885 25.154 10.140 1.00 12.53 55 PRO A N 1
ATOM 1394 C CA . PRO B 1 59 ? 47.275 26.538 10.393 1.00 13.50 55 PRO A CA 1
ATOM 1395 C C . PRO B 1 59 ? 48.414 26.627 11.423 1.00 15.10 55 PRO A C 1
ATOM 1396 O O . PRO B 1 59 ? 48.165 26.560 12.619 1.00 16.94 55 PRO A O 1
ATOM 1400 N N . GLY B 1 60 ? 49.655 26.714 10.964 1.00 16.42 56 GLY A N 1
ATOM 1401 C CA . GLY B 1 60 ? 50.790 26.943 11.875 1.00 17.00 56 GLY A CA 1
ATOM 1402 C C . GLY B 1 60 ? 51.253 28.380 11.748 1.00 17.27 56 GLY A C 1
ATOM 1403 O O . GLY B 1 60 ? 50.631 29.302 12.287 1.00 19.47 56 GLY A O 1
ATOM 1404 N N . THR B 1 61 ? 52.329 28.568 10.996 1.00 16.44 57 THR A N 1
ATOM 1405 C CA . THR B 1 61 ? 52.926 29.863 10.739 1.00 15.91 57 THR A CA 1
ATOM 1406 C C . THR B 1 61 ? 51.999 30.881 10.043 1.00 1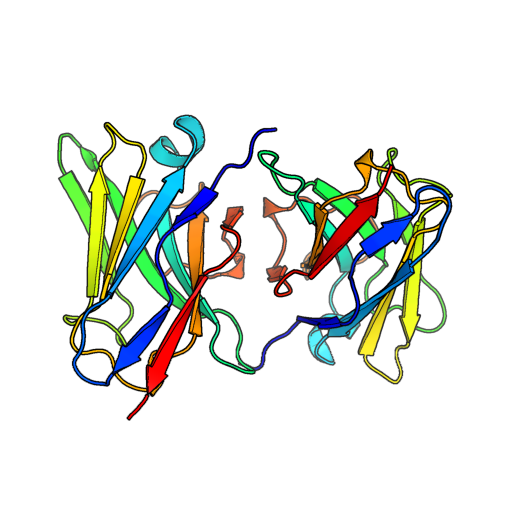4.43 57 THR A C 1
ATOM 1407 O O . THR B 1 61 ? 52.084 32.087 10.297 1.00 13.64 57 THR A O 1
ATOM 1411 N N . ALA B 1 62 ? 51.154 30.393 9.143 1.00 12.92 58 ALA A N 1
ATOM 1412 C CA . ALA B 1 62 ? 50.389 31.259 8.260 1.00 12.01 58 ALA A CA 1
ATOM 1413 C C . ALA B 1 62 ? 49.113 30.571 7.812 1.00 11.82 58 ALA A C 1
ATOM 1414 O O . ALA B 1 62 ? 49.099 29.348 7.584 1.00 11.83 58 ALA A O 1
ATOM 1416 N N . TYR B 1 63 ? 48.045 31.354 7.673 1.00 10.99 59 TYR A N 1
ATOM 1417 C CA . TYR B 1 63 ? 46.735 30.826 7.282 1.00 10.22 59 TYR A CA 1
ATOM 1418 C C . TYR B 1 63 ? 45.851 31.949 6.774 1.00 9.40 59 TYR A C 1
ATOM 1419 O O . TYR B 1 63 ? 46.037 33.123 7.158 1.00 8.74 59 TYR A O 1
ATOM 1428 N N . TYR B 1 64 ? 44.894 31.586 5.920 1.00 8.54 60 TYR A N 1
ATOM 1429 C CA . TYR B 1 64 ? 43.727 32.433 5.701 1.00 8.40 60 TYR A CA 1
ATOM 1430 C C . TYR B 1 64 ? 42.705 32.212 6.829 1.00 8.41 60 TYR A C 1
ATOM 1431 O O . TYR B 1 64 ? 42.586 31.104 7.385 1.00 7.98 60 TYR A O 1
ATOM 1440 N N . ALA B 1 65 ? 41.961 33.276 7.123 1.00 8.36 61 ALA A N 1
ATOM 1441 C CA . ALA B 1 65 ? 40.793 33.227 7.982 1.00 8.66 61 ALA A CA 1
ATOM 1442 C C . ALA B 1 65 ? 39.628 33.845 7.200 1.00 8.98 61 ALA A C 1
ATOM 1443 O O . ALA B 1 65 ? 39.829 34.812 6.459 1.00 8.90 61 ALA A O 1
ATOM 1445 N N . PHE B 1 66 ? 38.423 33.297 7.374 1.00 9.08 62 PHE A N 1
ATOM 1446 C CA . PHE B 1 66 ? 37.228 33.798 6.675 1.00 9.54 62 PHE A CA 1
ATOM 1447 C C . PHE B 1 66 ? 36.049 33.857 7.647 1.00 9.59 62 PHE A C 1
ATOM 1448 O O . PHE B 1 66 ? 35.908 32.969 8.490 1.00 9.49 62 PHE A O 1
ATOM 1456 N N . TYR B 1 67 ? 35.210 34.888 7.516 1.00 9.69 63 TYR A N 1
ATOM 1457 C CA . TYR B 1 67 ? 34.126 35.156 8.476 1.00 9.83 63 TYR A CA 1
ATOM 1458 C C . TYR B 1 67 ? 32.793 35.409 7.813 1.00 10.21 63 TYR A C 1
ATOM 1459 O O . TYR B 1 67 ? 32.747 35.997 6.725 1.00 10.27 63 TYR A O 1
ATOM 1468 N N . ALA B 1 68 ? 31.716 34.985 8.484 1.00 10.42 64 ALA A N 1
ATOM 1469 C CA . ALA B 1 68 ? 30.357 35.377 8.106 1.00 10.98 64 ALA A CA 1
ATOM 1470 C C . ALA B 1 68 ? 30.223 36.893 8.264 1.00 11.34 64 ALA A C 1
ATOM 1471 O O . ALA B 1 68 ? 30.868 37.498 9.150 1.00 11.19 64 ALA A O 1
ATOM 1473 N N . ASP B 1 69 ? 29.395 37.515 7.415 1.00 12.00 65 ASP A N 1
ATOM 1474 C CA . ASP B 1 69 ? 29.224 38.972 7.458 1.00 12.45 65 ASP A CA 1
ATOM 1475 C C . ASP B 1 69 ? 28.772 39.428 8.834 1.00 12.28 65 ASP A C 1
ATOM 1476 O O . ASP B 1 69 ? 29.230 40.452 9.317 1.00 12.41 65 ASP A O 1
ATOM 1481 N N . SER B 1 70 ? 27.893 38.651 9.474 1.00 11.89 66 SER A N 1
ATOM 1482 C CA . SER B 1 70 ? 27.326 39.016 10.787 1.00 11.73 66 SER A CA 1
ATOM 1483 C C . SER B 1 70 ? 28.377 39.198 11.904 1.00 11.20 66 SER A C 1
ATOM 1484 O O . SER B 1 70 ? 28.111 39.865 12.898 1.00 10.55 66 SER A O 1
ATOM 1487 N N . VAL B 1 71 ? 29.563 38.600 11.746 1.00 11.07 67 VAL A N 1
ATOM 1488 C CA . VAL B 1 71 ? 30.563 38.614 12.830 1.00 10.62 67 VAL A CA 1
ATOM 1489 C C . VAL B 1 71 ? 31.893 39.250 12.401 1.00 10.80 67 VAL A C 1
ATOM 1490 O O . VAL B 1 71 ? 32.858 39.269 13.168 1.00 10.34 67 VAL A O 1
ATOM 1494 N N . ARG B 1 72 ? 31.920 39.804 11.188 1.00 11.04 68 ARG A N 1
ATOM 1495 C CA . ARG B 1 72 ? 33.154 40.352 10.600 1.00 11.48 68 ARG A CA 1
ATOM 1496 C C . ARG B 1 72 ? 33.824 41.395 11.513 1.00 11.61 68 ARG A C 1
ATOM 1497 O O . ARG B 1 72 ? 33.142 42.216 12.139 1.00 11.27 68 ARG A O 1
ATOM 1505 N N . GLY B 1 73 ? 35.152 41.351 11.591 1.00 11.81 69 GLY A N 1
ATOM 1506 C CA . GLY B 1 73 ? 35.902 42.306 12.420 1.00 12.01 69 GLY A CA 1
ATOM 1507 C C . GLY B 1 73 ? 35.811 42.110 13.936 1.00 12.42 69 GLY A C 1
ATOM 1508 O O . GLY B 1 73 ? 36.792 42.326 14.638 1.00 13.33 69 GLY A O 1
ATOM 1509 N N . ARG B 1 74 ? 34.640 41.733 14.451 1.00 11.91 70 ARG A N 1
ATOM 1510 C CA . ARG B 1 74 ? 34.467 41.481 15.891 1.00 11.42 70 ARG A CA 1
ATOM 1511 C C . ARG B 1 74 ? 35.053 40.127 16.293 1.00 10.83 70 ARG A C 1
ATOM 1512 O O . ARG B 1 74 ? 35.633 40.004 17.372 1.00 10.57 70 ARG A O 1
ATOM 1520 N N . PHE B 1 75 ? 34.879 39.132 15.415 1.00 10.16 71 PHE A N 1
ATOM 1521 C CA . PHE B 1 75 ? 35.307 37.751 15.662 1.00 9.81 71 PHE A CA 1
ATOM 1522 C C . PHE B 1 75 ? 36.642 37.484 14.965 1.00 9.67 71 PHE A C 1
ATOM 1523 O O . PHE B 1 75 ? 36.913 38.042 13.901 1.00 9.23 71 PHE A O 1
ATOM 1531 N N . SER B 1 76 ? 37.474 36.639 15.577 1.00 9.43 72 SER A N 1
ATOM 1532 C CA . SER B 1 76 ? 38.732 36.199 14.957 1.00 9.63 72 SER A CA 1
ATOM 1533 C C . SER B 1 76 ? 39.064 34.745 15.293 1.00 9.51 72 SER A C 1
ATOM 1534 O O . SER B 1 76 ? 38.838 34.264 16.410 1.00 9.61 72 SER A O 1
ATOM 1537 N N . ILE B 1 77 ? 39.586 34.049 14.302 1.00 9.38 73 ILE A N 1
ATOM 1538 C CA . ILE B 1 77 ? 39.920 32.663 14.458 1.00 9.40 73 ILE A CA 1
ATOM 1539 C C . ILE B 1 77 ? 41.443 32.521 14.376 1.00 9.71 73 ILE A C 1
ATOM 1540 O O . ILE B 1 77 ? 42.100 33.253 13.630 1.00 9.54 73 ILE A O 1
ATOM 1545 N N . SER B 1 78 ? 42.010 31.605 15.161 1.00 9.81 74 SER A N 1
ATOM 1546 C CA . SER B 1 78 ? 43.463 31.416 15.149 1.00 10.32 74 SER A CA 1
ATOM 1547 C C . SER B 1 78 ? 43.791 30.001 15.579 1.00 10.57 74 SER A C 1
ATOM 1548 O O . SER B 1 78 ? 42.878 29.188 15.775 1.00 10.68 74 SER A O 1
ATOM 1551 N N . ALA B 1 79 ? 45.080 29.687 15.719 1.00 10.71 75 ALA A N 1
ATOM 1552 C CA . ALA B 1 79 ? 45.463 28.313 16.041 1.00 11.16 75 ALA A CA 1
ATOM 1553 C C . ALA B 1 79 ? 46.792 28.162 16.792 1.00 11.56 75 ALA A C 1
ATOM 1554 O O . ALA B 1 79 ? 47.652 29.044 16.769 1.00 10.82 75 ALA A O 1
ATOM 1556 N N . ASP B 1 80 ? 46.939 27.017 17.446 1.00 11.73 76 ASP A N 1
ATOM 1557 C CA . ASP B 1 80 ? 48.208 26.657 18.061 1.00 12.69 76 ASP A CA 1
ATOM 1558 C C . ASP B 1 80 ? 48.483 25.231 17.642 1.00 13.33 76 ASP A C 1
ATOM 1559 O O . ASP B 1 80 ? 47.900 24.276 18.185 1.00 12.98 76 ASP A O 1
ATOM 1564 N N . SER B 1 81 ? 49.344 25.114 16.635 1.00 14.14 77 SER A N 1
ATOM 1565 C CA . SER B 1 81 ? 49.698 23.855 16.009 1.00 15.89 77 SER A CA 1
ATOM 1566 C C . SER B 1 81 ? 50.319 22.896 17.018 1.00 16.56 77 SER A C 1
ATOM 1567 O O . SER B 1 81 ? 50.069 21.682 16.979 1.00 17.03 77 SER A O 1
ATOM 1570 N N . ALA B 1 82 ? 51.093 23.450 17.950 1.00 16.52 78 ALA A N 1
ATOM 1571 C CA . ALA B 1 82 ? 51.751 22.647 18.986 1.00 17.50 78 ALA A CA 1
ATOM 1572 C C . ALA B 1 82 ? 50.760 21.921 19.921 1.00 17.96 78 ALA A C 1
ATOM 1573 O O . ALA B 1 82 ? 51.107 20.900 20.502 1.00 18.04 78 ALA A O 1
ATOM 1575 N N . LYS B 1 83 ? 49.546 22.453 20.066 1.00 16.87 79 LYS A N 1
ATOM 1576 C CA . LYS B 1 83 ? 48.518 21.837 20.913 1.00 16.17 79 LYS A CA 1
ATOM 1577 C C . LYS B 1 83 ? 47.328 21.352 20.082 1.00 15.26 79 LYS A C 1
ATOM 1578 O O . LYS B 1 83 ? 46.270 21.011 20.645 1.00 14.52 79 LYS A O 1
ATOM 1584 N N . ASN B 1 84 ? 47.483 21.357 18.756 1.00 14.40 80 ASN A N 1
ATOM 1585 C CA . ASN B 1 84 ? 46.414 20.972 17.830 1.00 13.98 80 ASN A CA 1
ATOM 1586 C C . ASN B 1 84 ? 45.088 21.651 18.199 1.00 13.29 80 ASN A C 1
ATOM 1587 O O . ASN B 1 84 ? 44.043 20.996 18.257 1.00 13.21 80 ASN A O 1
ATOM 1592 N N . THR B 1 85 ? 45.157 22.961 18.464 1.00 12.65 81 THR A N 1
ATOM 1593 C CA . THR B 1 85 ? 44.040 23.733 19.000 1.00 12.53 81 THR A CA 1
ATOM 1594 C C . THR B 1 85 ? 43.668 24.896 18.076 1.00 12.05 81 THR A C 1
ATOM 1595 O O . THR B 1 85 ? 44.530 25.520 17.457 1.00 11.58 81 THR A O 1
ATOM 1599 N N . VAL B 1 86 ? 42.367 25.142 17.969 1.00 11.63 82 VAL A N 1
ATOM 1600 C CA . VAL B 1 86 ? 41.826 26.273 17.221 1.00 11.26 82 VAL A CA 1
ATOM 1601 C C . VAL B 1 86 ? 41.079 27.139 18.231 1.00 11.32 82 VAL A C 1
ATOM 1602 O O . VAL B 1 86 ? 40.511 26.613 19.189 1.00 10.93 82 VAL A O 1
ATOM 1606 N N . TYR B 1 87 ? 41.082 28.456 18.020 1.00 11.18 83 TYR A N 1
ATOM 1607 C CA . TYR B 1 87 ? 40.416 29.390 18.907 1.00 11.29 83 TYR A CA 1
ATOM 1608 C C . TYR B 1 87 ? 39.390 30.250 18.179 1.00 10.88 83 TYR A C 1
ATOM 1609 O O . TYR B 1 87 ? 39.593 30.602 17.013 1.00 10.89 83 TYR A O 1
ATOM 1618 N N . LEU B 1 88 ? 38.302 30.589 18.863 1.00 9.66 84 LEU A N 1
ATOM 1619 C CA . LEU B 1 88 ? 37.364 31.585 18.350 1.00 9.74 84 LEU A CA 1
ATOM 1620 C C . LEU B 1 88 ? 37.226 32.751 19.331 1.00 9.67 84 LEU A C 1
ATOM 1621 O O . LEU B 1 88 ? 36.573 32.620 20.376 1.00 9.48 84 LEU A O 1
ATOM 1626 N N . GLN B 1 89 ? 37.833 33.880 18.965 1.00 9.59 85 GLN A N 1
ATOM 1627 C CA . GLN B 1 89 ? 37.769 35.117 19.730 1.00 9.79 85 GLN A CA 1
ATOM 1628 C C . GLN B 1 89 ? 36.542 35.928 19.306 1.00 9.69 85 GLN A C 1
ATOM 1629 O O . GLN B 1 89 ? 36.349 36.184 18.126 1.00 9.32 85 GLN A O 1
ATOM 1635 N N . MET B 1 90 ? 35.733 36.322 20.283 1.00 9.70 86 MET A N 1
ATOM 1636 C CA . MET B 1 90 ? 34.489 37.029 20.041 1.00 10.33 86 MET A CA 1
ATOM 1637 C C . MET B 1 90 ? 34.502 38.295 20.879 1.00 10.90 86 MET A C 1
ATOM 1638 O O . MET B 1 90 ? 34.353 38.240 22.104 1.00 10.95 86 MET A O 1
ATOM 1643 N N . ASN B 1 91 ? 34.720 39.422 20.210 1.00 11.19 87 ASN A N 1
ATOM 1644 C CA . ASN B 1 91 ? 34.699 40.745 20.839 1.00 11.58 87 ASN A CA 1
ATOM 1645 C C . ASN B 1 91 ? 33.377 41.438 20.630 1.00 11.68 87 ASN A C 1
ATOM 1646 O O . ASN B 1 91 ? 32.629 41.108 19.688 1.00 11.57 87 ASN A O 1
ATOM 1651 N N . SER B 1 92 ? 33.107 42.427 21.483 1.00 11.67 88 SER A N 1
ATOM 1652 C CA . SER B 1 92 ? 31.915 43.263 21.354 1.00 11.64 88 SER A CA 1
ATOM 1653 C C . SER B 1 92 ? 30.667 42.418 21.176 1.00 11.46 88 SER A C 1
ATOM 1654 O O . SER B 1 92 ? 29.873 42.653 20.256 1.00 10.65 88 SER A O 1
ATOM 1657 N N . LEU B 1 93 ? 30.509 41.432 22.059 1.00 11.55 89 LEU A N 1
ATOM 1658 C CA . LEU B 1 93 ? 29.409 40.473 21.947 1.00 12.05 89 LEU A CA 1
ATOM 1659 C C . LEU B 1 93 ? 28.056 41.162 22.066 1.00 12.39 89 LEU A C 1
ATOM 1660 O O . LEU B 1 93 ? 27.891 42.115 22.845 1.00 12.33 89 LEU A O 1
ATOM 1665 N N . LYS B 1 94 ? 27.105 40.698 21.262 1.00 13.09 90 LYS A N 1
ATOM 1666 C CA . LYS B 1 94 ? 25.747 41.259 21.249 1.00 13.93 90 LYS A CA 1
ATOM 1667 C C . LYS B 1 94 ? 24.766 40.175 21.664 1.00 12.98 90 LYS A C 1
ATOM 1668 O O . LYS B 1 94 ? 25.072 38.989 21.500 1.00 12.81 90 LYS A O 1
ATOM 1674 N N . PRO B 1 95 ? 23.585 40.562 22.193 1.00 12.73 91 PRO A N 1
ATOM 1675 C CA . PRO B 1 95 ? 22.568 39.546 22.507 1.00 13.13 91 PRO A CA 1
ATOM 1676 C C . PRO B 1 95 ? 22.283 38.591 21.355 1.00 13.11 91 PRO A C 1
ATOM 1677 O O . PRO B 1 95 ? 22.044 37.404 21.594 1.00 13.52 91 PRO A O 1
ATOM 1681 N N . GLU B 1 96 ? 22.359 39.089 20.122 1.00 13.46 92 GLU A N 1
ATOM 1682 C CA . GLU B 1 96 ? 22.099 38.284 18.915 1.00 13.92 92 GLU A CA 1
ATOM 1683 C C . GLU B 1 96 ? 23.161 37.211 18.644 1.00 13.05 92 GLU A C 1
ATOM 1684 O O . GLU B 1 96 ? 22.965 36.345 17.804 1.00 12.78 92 GLU A O 1
ATOM 1690 N N . ASP B 1 97 ? 24.286 37.275 19.358 1.00 12.11 93 ASP A N 1
ATOM 1691 C CA . ASP B 1 97 ? 25.317 36.230 19.267 1.00 11.30 93 ASP A CA 1
ATOM 1692 C C . ASP B 1 97 ? 25.045 35.051 20.216 1.00 10.69 93 ASP A C 1
ATOM 1693 O O . ASP B 1 97 ? 25.828 34.090 20.236 1.00 10.45 93 ASP A O 1
ATOM 1698 N N . THR B 1 98 ? 23.972 35.127 21.014 1.00 10.01 94 THR A N 1
ATOM 1699 C CA . THR B 1 98 ? 23.566 34.007 21.897 1.00 9.49 94 THR A CA 1
ATOM 1700 C C . THR B 1 98 ? 23.269 32.745 21.057 1.00 9.18 94 THR A C 1
ATOM 1701 O O . THR B 1 98 ? 22.473 32.798 20.117 1.00 9.02 94 THR A O 1
ATOM 1705 N N . ALA B 1 99 ? 23.914 31.626 21.392 1.00 8.77 95 ALA A N 1
ATOM 1706 C CA . ALA B 1 99 ? 23.835 30.400 20.593 1.00 8.49 95 ALA A CA 1
ATOM 1707 C C . ALA B 1 99 ? 24.643 29.271 21.213 1.00 8.38 95 ALA A C 1
ATOM 1708 O O . ALA B 1 99 ? 25.510 29.499 22.039 1.00 7.94 95 ALA A O 1
ATOM 1710 N N . VAL B 1 100 ? 24.353 28.045 20.786 1.00 8.41 96 VAL A N 1
ATOM 1711 C CA . VAL B 1 100 ? 25.277 26.950 20.991 1.00 8.47 96 VAL A CA 1
ATOM 1712 C C . VAL B 1 100 ? 26.286 27.046 19.854 1.00 8.55 96 VAL A C 1
ATOM 1713 O O . VAL B 1 100 ? 25.904 27.022 18.676 1.00 8.80 96 VAL A O 1
ATOM 1717 N N . TYR B 1 101 ? 27.560 27.192 20.211 1.00 8.50 97 TYR A N 1
ATOM 1718 C CA . TYR B 1 101 ? 28.663 27.293 19.256 1.00 8.53 97 TYR A CA 1
ATOM 1719 C C . TYR B 1 101 ? 29.324 25.926 19.061 1.00 8.81 97 TYR A C 1
ATOM 1720 O O . TYR B 1 101 ? 29.601 25.218 20.038 1.00 8.49 97 TYR A O 1
ATOM 1729 N N . TYR B 1 102 ? 29.566 25.572 17.798 1.00 9.05 98 TYR A N 1
ATOM 1730 C CA . TYR B 1 102 ? 30.118 24.260 17.419 1.00 9.35 98 TYR A CA 1
ATOM 1731 C C . TYR B 1 102 ? 31.392 24.435 16.613 1.00 9.20 98 TYR A C 1
ATOM 1732 O O . TYR B 1 102 ? 31.417 25.216 15.663 1.00 8.89 98 TYR A O 1
ATOM 1741 N N . VAL B 1 103 ? 32.438 23.705 16.982 1.00 8.86 99 VAL A N 1
ATOM 1742 C CA . VAL B 1 103 ? 33.593 23.549 16.100 1.00 9.07 99 VAL A CA 1
ATOM 1743 C C . VAL B 1 103 ? 33.285 22.474 15.049 1.00 9.16 99 VAL A C 1
ATOM 1744 O O . VAL B 1 103 ? 32.443 21.589 15.273 1.00 9.36 99 VAL A O 1
ATOM 1748 N N . ALA B 1 104 ? 33.970 22.560 13.912 1.00 9.32 100 ALA A N 1
ATOM 1749 C CA . ALA B 1 104 ? 33.715 21.728 12.753 1.00 9.61 100 ALA A CA 1
ATOM 1750 C C . ALA B 1 104 ? 34.992 21.585 11.936 1.00 10.14 100 ALA A C 1
ATOM 1751 O O . ALA B 1 104 ? 35.897 22.430 12.007 1.00 9.92 100 ALA A O 1
ATOM 1753 N N . ALA B 1 105 ? 35.052 20.527 11.139 1.00 10.39 101 ALA A N 1
ATOM 1754 C CA . ALA B 1 105 ? 36.174 20.310 10.223 1.00 10.94 101 ALA A CA 1
ATOM 1755 C C . ALA B 1 105 ? 35.676 19.687 8.927 1.00 11.57 101 ALA A C 1
ATOM 1756 O O . ALA B 1 105 ? 34.799 18.808 8.939 1.00 11.67 101 ALA A O 1
ATOM 1758 N N . ASP B 1 106 ? 36.257 20.135 7.819 1.00 12.28 102 ASP A N 1
ATOM 1759 C CA . ASP B 1 106 ? 35.888 19.689 6.488 1.00 12.89 102 ASP A CA 1
ATOM 1760 C C . ASP B 1 106 ? 37.170 19.287 5.761 1.00 13.75 102 ASP A C 1
ATOM 1761 O O . ASP B 1 106 ? 38.001 20.138 5.417 1.00 13.03 102 ASP A O 1
ATOM 1766 N N . LEU B 1 107 ? 37.330 17.978 5.561 1.00 14.54 103 LEU A N 1
ATOM 1767 C CA . LEU B 1 107 ? 38.549 17.398 4.992 1.00 15.73 103 LEU A CA 1
ATOM 1768 C C . LEU B 1 107 ? 38.637 17.609 3.485 1.00 16.45 103 LEU A C 1
ATOM 1769 O O . LEU B 1 107 ? 39.676 17.371 2.886 1.00 17.09 103 LEU A O 1
ATOM 1774 N N . LYS B 1 108 ? 37.542 18.054 2.881 1.00 17.53 104 LYS A N 1
ATOM 1775 C CA . LYS B 1 108 ? 37.489 18.331 1.453 1.00 18.79 104 LYS A CA 1
ATOM 1776 C C . LYS B 1 108 ? 37.825 19.803 1.133 1.00 18.60 104 LYS A C 1
ATOM 1777 O O . LYS B 1 108 ? 37.827 20.197 -0.029 1.00 20.80 104 LYS A O 1
ATOM 1783 N N . MET B 1 109 ? 38.079 20.612 2.157 1.00 16.50 105 MET A N 1
ATOM 1784 C CA . MET B 1 109 ? 38.497 22.004 1.966 1.00 15.81 105 MET A CA 1
ATOM 1785 C C . MET B 1 109 ? 39.942 22.161 2.452 1.00 15.03 105 MET A C 1
ATOM 1786 O O . MET B 1 109 ? 40.383 21.451 3.369 1.00 14.81 105 MET A O 1
ATOM 1791 N N . GLN B 1 110 ? 40.677 23.083 1.837 1.00 14.33 106 GLN A N 1
ATOM 1792 C CA . GLN B 1 110 ? 42.038 23.389 2.281 1.00 13.53 106 GLN A CA 1
ATOM 1793 C C . GLN B 1 110 ? 42.221 24.860 2.663 1.00 13.02 106 GLN A C 1
ATOM 1794 O O . GLN B 1 110 ? 42.971 25.161 3.596 1.00 13.19 106 GLN A O 1
ATOM 1800 N N . VAL B 1 111 ? 41.533 25.760 1.961 1.00 12.40 107 VAL A N 1
ATOM 1801 C CA . VAL B 1 111 ? 41.595 27.208 2.249 1.00 12.15 107 VAL A CA 1
ATOM 1802 C C . VAL B 1 111 ? 40.343 27.641 3.015 1.00 12.03 107 VAL A C 1
ATOM 1803 O O . VAL B 1 111 ? 39.236 27.258 2.657 1.00 12.01 107 VAL A O 1
ATOM 1807 N N . ALA B 1 112 ? 40.516 28.433 4.072 1.00 11.58 108 ALA A N 1
ATOM 1808 C CA . ALA B 1 112 ? 39.391 29.036 4.783 1.00 11.00 108 ALA A CA 1
ATOM 1809 C C . ALA B 1 112 ? 38.370 29.557 3.765 1.00 10.98 108 ALA A C 1
ATOM 1810 O O . ALA B 1 112 ? 38.752 30.181 2.772 1.00 10.46 108 ALA A O 1
ATOM 1812 N N . ALA B 1 113 ? 37.086 29.298 4.010 1.00 10.62 109 ALA A N 1
ATOM 1813 C CA . ALA B 1 113 ? 36.010 29.795 3.142 1.00 11.48 109 ALA A CA 1
ATOM 1814 C C . ALA B 1 113 ? 34.689 29.488 3.824 1.00 12.00 109 ALA A C 1
ATOM 1815 O O . ALA B 1 113 ? 34.684 28.888 4.893 1.00 11.71 109 ALA A O 1
ATOM 1817 N N . TYR B 1 114 ? 33.573 29.920 3.235 1.00 12.80 110 TYR A N 1
ATOM 1818 C CA . TYR B 1 114 ? 32.264 29.580 3.787 1.00 13.31 110 TYR A CA 1
ATOM 1819 C C . TYR B 1 114 ? 32.213 28.055 3.904 1.00 13.25 110 TYR A C 1
ATOM 1820 O O . TYR B 1 114 ? 32.563 27.355 2.973 1.00 12.81 110 TYR A O 1
ATOM 1829 N N . MET B 1 115 ? 31.859 27.535 5.075 1.00 13.30 111 MET A N 1
ATOM 1830 C CA . MET B 1 115 ? 31.661 26.103 5.215 1.00 13.70 111 MET A CA 1
ATOM 1831 C C . MET B 1 115 ? 30.155 25.807 5.182 1.00 14.25 111 MET A C 1
ATOM 1832 O O . MET B 1 115 ? 29.380 26.385 5.955 1.00 13.83 111 MET A O 1
ATOM 1837 N N . ASN B 1 116 ? 29.752 24.929 4.267 1.00 15.06 112 ASN A N 1
ATOM 1838 C CA . ASN B 1 116 ? 28.376 24.439 4.207 1.00 15.61 112 ASN A CA 1
ATOM 1839 C C . ASN B 1 116 ? 28.195 23.413 5.330 1.00 15.28 112 ASN A C 1
ATOM 1840 O O . ASN B 1 116 ? 28.894 22.409 5.350 1.00 15.16 112 ASN A O 1
ATOM 1845 N N . GLN B 1 117 ? 27.283 23.657 6.273 1.00 15.90 113 GLN A N 1
ATOM 1846 C CA . GLN B 1 117 ? 27.055 22.682 7.364 1.00 17.15 113 GLN A CA 1
ATOM 1847 C C . GLN B 1 117 ? 26.843 21.248 6.849 1.00 16.85 113 GLN A C 1
ATOM 1848 O O . GLN B 1 117 ? 27.273 20.284 7.476 1.00 16.51 113 GLN A O 1
ATOM 1854 N N . ARG B 1 118 ? 26.208 21.126 5.687 1.00 16.78 114 ARG A N 1
ATOM 1855 C CA . ARG B 1 118 ? 25.960 19.824 5.071 1.00 17.67 114 ARG A CA 1
ATOM 1856 C C . ARG B 1 118 ? 27.218 19.057 4.638 1.00 16.54 114 ARG A C 1
ATOM 1857 O O . ARG B 1 118 ? 27.148 17.839 4.491 1.00 15.80 114 ARG A O 1
ATOM 1865 N N . SER B 1 119 ? 28.355 19.743 4.437 1.00 15.95 115 SER A N 1
ATOM 1866 C CA . SER B 1 119 ? 29.600 19.065 4.009 1.00 15.66 115 SER A CA 1
ATOM 1867 C C . SER B 1 119 ? 30.562 18.765 5.154 1.00 15.51 115 SER A C 1
ATOM 1868 O O . SER B 1 119 ? 31.608 18.163 4.935 1.00 15.87 115 SER A O 1
ATOM 1871 N N . VAL B 1 120 ? 30.230 19.202 6.365 1.00 14.58 116 VAL A N 1
ATOM 1872 C CA . VAL B 1 120 ? 31.137 19.042 7.511 1.00 14.09 116 VAL A CA 1
ATOM 1873 C C . VAL B 1 120 ? 31.367 17.559 7.849 1.00 13.79 116 VAL A C 1
ATOM 1874 O O . VAL B 1 120 ? 30.418 16.774 7.974 1.00 13.27 116 VAL A O 1
ATOM 1878 N N . ASP B 1 121 ? 32.637 17.183 7.983 1.00 13.66 117 ASP A N 1
ATOM 1879 C CA . ASP B 1 121 ? 33.012 15.794 8.230 1.00 13.20 117 ASP A CA 1
ATOM 1880 C C . ASP B 1 121 ? 32.900 15.431 9.725 1.00 13.35 117 ASP A C 1
ATOM 1881 O O . ASP B 1 121 ? 32.367 14.376 10.086 1.00 13.23 117 ASP A O 1
ATOM 1886 N N . TYR B 1 122 ? 33.419 16.310 10.578 1.00 12.55 118 TYR A N 1
ATOM 1887 C CA . TYR B 1 122 ? 33.456 16.087 12.019 1.00 12.35 118 TYR A CA 1
ATOM 1888 C C . TYR B 1 122 ? 32.923 17.317 12.755 1.00 11.73 118 TYR A C 1
ATOM 1889 O O . TYR B 1 122 ? 33.179 18.440 12.342 1.00 11.10 118 TYR A O 1
ATOM 1898 N N . TRP B 1 123 ? 32.205 17.080 13.854 1.00 11.46 119 TRP A N 1
ATOM 1899 C CA . TRP B 1 123 ? 31.570 18.119 14.661 1.00 10.95 119 TRP A CA 1
ATOM 1900 C C . TRP B 1 123 ? 31.976 17.987 16.100 1.00 11.11 119 TRP A C 1
ATOM 1901 O O . TRP B 1 123 ? 32.123 16.872 16.610 1.00 10.98 119 TRP A O 1
ATOM 1912 N N . GLY B 1 124 ? 32.136 19.117 16.789 1.00 10.82 120 GLY A N 1
ATOM 1913 C CA . GLY B 1 124 ? 32.265 19.100 18.243 1.00 10.69 120 GLY A CA 1
ATOM 1914 C C . GLY B 1 124 ? 30.919 18.903 18.925 1.00 11.13 120 GLY A C 1
ATOM 1915 O O . GLY B 1 124 ? 29.894 18.689 18.268 1.00 11.43 120 GLY A O 1
ATOM 1916 N N . GLN B 1 125 ? 30.905 19.010 20.246 1.00 11.17 121 GLN A N 1
ATOM 1917 C CA . GLN B 1 125 ? 29.711 18.679 21.028 1.00 11.32 121 GLN A CA 1
ATOM 1918 C C . GLN B 1 125 ? 28.848 19.915 21.216 1.00 10.59 121 GLN A C 1
ATOM 1919 O O . GLN B 1 125 ? 27.710 19.829 21.670 1.00 9.98 121 GLN A O 1
ATOM 1925 N N . GLY B 1 126 ? 29.414 21.069 20.857 1.00 10.18 122 GLY A N 1
ATOM 1926 C CA . GLY B 1 126 ? 28.776 22.361 21.055 1.00 9.63 122 GLY A CA 1
ATOM 1927 C C . GLY B 1 126 ? 28.964 22.896 22.465 1.00 9.48 122 GLY A C 1
ATOM 1928 O O . GLY B 1 126 ? 29.098 22.125 23.420 1.00 8.97 122 GLY A O 1
ATOM 1929 N N . THR B 1 127 ? 28.947 24.221 22.591 1.00 9.04 123 THR A N 1
ATOM 1930 C CA . THR B 1 127 ? 29.060 24.876 23.883 1.00 9.18 123 THR A CA 1
ATOM 1931 C C . THR B 1 127 ? 28.185 26.130 23.909 1.00 9.04 123 THR A C 1
ATOM 1932 O O . THR B 1 127 ? 28.182 26.931 22.960 1.00 8.90 123 THR A O 1
ATOM 1936 N N . GLN B 1 128 ? 27.417 26.272 24.985 1.00 9.11 124 GLN A N 1
ATOM 1937 C CA . GLN B 1 128 ? 26.460 27.371 25.102 1.00 9.14 124 GLN A CA 1
ATOM 1938 C C . GLN B 1 128 ? 27.184 28.670 25.412 1.00 8.85 124 GLN A C 1
ATOM 1939 O O . GLN B 1 128 ? 28.027 28.720 26.305 1.00 8.54 124 GLN A O 1
ATOM 1945 N N . VAL B 1 129 ? 26.850 29.716 24.657 1.00 8.68 125 VAL A N 1
ATOM 1946 C CA . VAL B 1 129 ? 27.326 31.066 24.931 1.00 8.70 125 VAL A CA 1
ATOM 1947 C C . VAL B 1 129 ? 26.102 31.966 24.992 1.00 8.82 125 VAL A C 1
ATOM 1948 O O . VAL B 1 129 ? 25.347 32.072 24.007 1.00 9.05 125 VAL A O 1
ATOM 1952 N N . THR B 1 130 ? 25.894 32.590 26.143 1.00 8.69 126 THR A N 1
ATOM 1953 C CA . THR B 1 130 ? 24.762 33.511 26.323 1.00 8.89 126 THR A CA 1
ATOM 1954 C C . THR B 1 130 ? 25.257 34.934 26.519 1.00 8.84 126 THR A C 1
ATOM 1955 O O . THR B 1 130 ? 26.139 35.194 27.324 1.00 9.05 126 THR A O 1
ATOM 1959 N N . VAL B 1 131 ? 24.702 35.860 25.756 1.00 9.40 127 VAL A N 1
ATOM 1960 C CA . VAL B 1 131 ? 25.079 37.256 25.883 1.00 9.15 127 VAL A CA 1
ATOM 1961 C C . VAL B 1 131 ? 23.870 37.977 26.471 1.00 9.38 127 VAL A C 1
ATOM 1962 O O . VAL B 1 131 ? 22.821 38.082 25.829 1.00 9.16 127 VAL A O 1
ATOM 1966 N N . SER B 1 132 ? 24.031 38.469 27.699 1.00 9.56 128 SER A N 1
ATOM 1967 C CA . SER B 1 132 ? 22.961 39.177 28.400 1.00 9.88 128 SER A CA 1
ATOM 1968 C C . SER B 1 132 ? 22.817 40.602 27.886 1.00 10.07 128 SER A C 1
ATOM 1969 O O . SER B 1 132 ? 23.818 41.321 27.716 1.00 10.08 128 SER A O 1
ATOM 1972 N N . SER B 1 133 ? 21.565 40.997 27.633 1.00 10.38 129 SER A N 1
ATOM 1973 C CA . SER B 1 133 ? 21.206 42.401 27.479 1.00 10.33 129 SER A CA 1
ATOM 1974 C C . SER B 1 133 ? 21.450 43.180 28.757 1.00 10.35 129 SER A C 1
ATOM 1975 O O . SER B 1 133 ? 21.596 42.607 29.846 1.00 9.69 129 SER A O 1
#

Secondary structure (DSSP, 8-state):
-B-SEEEE--EEEETT--EEEEEEE-HHHHHHSEEEEEEE-TTB--EEEEEE-SS-SS---EEE-GGGTTTEEEEEEGGGTEEEEEE-S--GGG-EEEEEEEETT--S--PPPGGG-SEE---EEEEEE-/-B--EEEE--EEEETT--EEEEEEE-HHHHHHSEEEEEEE-TTB--EEEEEEEE-STT-EEEEE-TTTTTTEEEEEEGGGTEEEEEE-S--GGG-EEEEEEEESS--S--PPPGGG-SEE---EEEEEE-

Radius of gyration: 18.76 Å; Cα contacts (8 Å, |Δi|>4): 721; chains: 2; bounding box: 51×51×37 Å

Foldseek 3Di:
DDAAKAKDWADEAAQQAKTKIKMAGPLVQLQQWWKFKWWDDVPGDTAGAKTWADDPDRDIAIDGDPVQPPQWDWDADSVRNMIMIMGGSDDQVNWGFMKMFTARVDHHIDGDDPVRTDHIYPTHTHGYYD/DDAAKAKDDADEDAQQAKTKIKMAGPLVQQQQWWKAKWWADPPGDIAGAKIWFRNADPDIDIDGDPVQPPQWDKHDHSVRNMIMIIGGSDDQVRWTFMKMFIANVDGHIDGDDPVRTDHIYPTYTHGYHD

CATH classification: 2.60.40.10

B-factor: mean 14.25, std 5.58, range [7.07, 43.18]

Nearest PDB structures (foldseek):
  4w68-assembly1_A  TM=1.008E+00  e=2.180E-25  Lama glama
  4tyu-assembly1_B  TM=9.794E-01  e=4.660E-23  Lama glama
  4u05-assembly1_B  TM=9.791E-01  e=8.870E-23  Lama glama
  4w70-assembly1_A  TM=9.370E-01  e=1.450E-20  Lama glama
  8e2n-assembly2_A  TM=8.575E-01  e=6.302E-15  Vicugna pacos

Sequence (260 aa):
MEVQLVESGGGLVQAGDSLRLSATASGRTFSRAVMGWFRQAPGKEREFVAAISAAPGTAYYAFYADSVRGRFSISADSAKNTVYLQMNSLKPEDTAVYYVAADLKMQVAAYMNQRSVDYWGQGTQVTVSSMEVQLVESGGGLVQAGDSLRLSATASGRTFSRAVMGWFRQAPGKEREFVAAISAAPGTAYYAFYADSVRGRFSISADSAKNTVYLQMNSLKPEDTAVYYVAADLKMQVAAYMNQRSVDYWGQGTQVTVSS